Protein AF-A0A6A0A6I1-F1 (afdb_monomer_lite)

Foldseek 3Di:
DDDDDDDDDPVVVVVVVVVVVVVVVVVVVVVVVVVVVVVVVVVVVVVVVVVVVVVVVVVVVVVVVVVVVVVVVPPPADPVNVVVVVVVVVVVVVVVVVVVVVVVVVVVVVVVVVVVVVVVVVVVVVVLVVQVVVCVVVQLPPCPGPLVVNPHSRWDADPPDPDPVNRTPDDCPPGVVVSVVVSVVVVVVVVVVVVVVVVVVVVVVVVVVVVVVVVVVVVVVVVVVVVVVVVVVVVVVVVVVVVVVVVVVVVVVVVVVVVVVVVVVVVVVVVVVVVVVVVVVVVVVVVVVVVVVVVVVVVVVVVVVVVVVVVVVVVVVVVVVVVVVVVVVVVVVPDDDDDDDDDDDDDD

pLDDT: mean 86.16, std 15.53, range [35.94, 98.38]

Secondary structure (DSSP, 8-state):
---------THHHHHHHHHHHHHHHHHHHHHHHHHHHHHHHHHHHHHHHHHHHHHHHHHHHHHHHHHHHHHHHTSS--HHHHHHHHHHHHHHHHHHHHHHHHHHHHHHHHHHHHHHHHHHHHHHHHHHHHHHHHHHHTT--STTSTTTTT------B-TT-SSTTTSBSS-IIIIIHHHHHHHHHHHHHHHHHHHHHHHHHHHHHHHHHHHHHHHHHHHHHHHHHHHHHHHHHHHHHHHHHHHHHHHHHHHHHHHHHHHHHHHHHHHHHHHHHHHHHHHHHHHHHHHHHHHHHHHHHHHHHHHHHHHHHHHHHHHHHHHHHHHHHHHHHHHHTT--------------

Sequence (348 aa):
MGHFHLTAQPGSQQRRDERKHDTDKFEKLIENLQALKASLVRKLSERQADLGSKQEALAAVLRENEALRARVAAQPVNKADLNRMAMERTKQKEVLEAAESQAEQLEHTVHSQEVQAVAALKSLEDAAGRYNTAAHRLKLIPASAKRADGVTYELRLNRDAGSAAELSNLDLKGVVRPGLERLCELYRTKAGQLGRDLLALREAATAGLEAVAERREENSNLEAQIARLEASLKIAREEQEGRVRGVSGRAERLAAEVDGLRATAGARAAEMEDRKSAVAAEVETLQRGYEAEVSRLRVELRGALEAMLQHRMYCQQRLEGAAAAVRAVQAQVSALPAPHSSLLAGSS

InterPro domains:
  IPR005550 Kinetochore protein Ndc80 [PTHR10643] (14-334)
  IPR057091 Kinetochore protein NDC80 loop region [PF24487] (104-241)

Organism: Haematococcus lacustris (NCBI:txid44745)

Structure (mmCIF, N/CA/C/O backbone):
data_AF-A0A6A0A6I1-F1
#
_entry.id   AF-A0A6A0A6I1-F1
#
loop_
_atom_site.group_PDB
_atom_site.id
_atom_site.type_symbol
_atom_site.label_atom_id
_atom_site.label_alt_id
_atom_site.label_comp_id
_atom_site.label_asym_id
_atom_site.label_entity_id
_atom_site.label_seq_id
_atom_site.pdbx_PDB_ins_code
_atom_site.Cartn_x
_atom_site.Cartn_y
_atom_site.Cartn_z
_atom_site.occupancy
_atom_site.B_iso_or_equiv
_atom_site.auth_seq_id
_atom_site.auth_comp_id
_atom_site.auth_asym_id
_atom_site.auth_atom_id
_atom_site.pdbx_PDB_model_num
ATOM 1 N N . MET A 1 1 ? 157.416 57.285 -109.181 1.00 38.44 1 MET A N 1
ATOM 2 C CA . MET A 1 1 ? 156.693 58.274 -110.011 1.00 38.44 1 MET A CA 1
ATOM 3 C C . MET A 1 1 ? 155.352 57.663 -110.381 1.00 38.44 1 MET A C 1
ATOM 5 O O . MET A 1 1 ? 155.367 56.562 -110.894 1.00 38.44 1 MET A O 1
ATOM 9 N N . GLY A 1 2 ? 154.185 58.224 -110.104 1.00 40.19 2 GLY A N 1
ATOM 10 C CA . GLY A 1 2 ? 153.819 59.443 -109.405 1.00 40.19 2 GLY A CA 1
ATOM 11 C C . GLY A 1 2 ? 152.353 59.316 -108.972 1.00 40.19 2 GLY A C 1
ATOM 12 O O . GLY A 1 2 ? 151.556 58.662 -109.635 1.00 40.19 2 GLY A O 1
ATOM 13 N N . HIS A 1 3 ? 152.085 59.891 -107.804 1.00 41.97 3 HIS A N 1
ATOM 14 C CA . HIS A 1 3 ? 150.813 60.302 -107.218 1.00 41.97 3 HIS A CA 1
ATOM 15 C C . HIS A 1 3 ? 149.570 60.301 -108.121 1.00 41.97 3 HIS A C 1
ATOM 17 O O . HIS A 1 3 ? 149.555 60.995 -109.126 1.00 41.97 3 HIS A O 1
ATOM 23 N N . PHE A 1 4 ? 148.476 59.709 -107.631 1.00 37.84 4 PHE A N 1
ATOM 24 C CA . PHE A 1 4 ? 147.231 60.454 -107.418 1.00 37.84 4 PHE A CA 1
ATOM 25 C C . PHE A 1 4 ? 146.484 59.883 -106.207 1.00 37.84 4 PHE A C 1
ATOM 27 O O . PHE A 1 4 ? 146.524 58.692 -105.910 1.00 37.84 4 PHE A O 1
ATOM 34 N N . HIS A 1 5 ? 145.917 60.797 -105.440 1.00 40.19 5 HIS A N 1
ATOM 35 C CA . HIS A 1 5 ? 145.462 60.664 -104.067 1.00 40.19 5 HIS A CA 1
ATOM 36 C C . HIS A 1 5 ? 143.933 60.793 -104.050 1.00 40.19 5 HIS A C 1
ATOM 38 O O . HIS A 1 5 ? 143.399 61.497 -104.903 1.00 40.19 5 HIS A O 1
ATOM 44 N N . LEU A 1 6 ? 143.300 60.234 -103.007 1.00 37.03 6 LEU A N 1
ATOM 45 C CA . LEU A 1 6 ? 141.924 60.513 -102.554 1.00 37.03 6 LEU A CA 1
ATOM 46 C C . LEU A 1 6 ? 140.807 59.989 -103.490 1.00 37.03 6 LEU A C 1
ATOM 48 O O . LEU A 1 6 ? 140.893 60.094 -104.700 1.00 37.03 6 LEU A O 1
ATOM 52 N N . THR A 1 7 ? 139.708 59.390 -103.034 1.00 35.94 7 THR A N 1
ATOM 53 C CA . THR A 1 7 ? 139.000 59.468 -101.749 1.00 35.94 7 THR A CA 1
ATOM 54 C C . THR A 1 7 ? 138.026 58.287 -101.651 1.00 35.94 7 THR A C 1
ATOM 56 O O . THR A 1 7 ? 137.413 57.881 -102.637 1.00 35.94 7 THR A O 1
ATOM 59 N N . ALA A 1 8 ? 137.836 57.765 -100.440 1.00 47.69 8 ALA A N 1
ATOM 60 C CA . ALA A 1 8 ? 136.737 56.869 -100.103 1.00 47.69 8 ALA A CA 1
ATOM 61 C C . ALA A 1 8 ? 135.382 57.532 -100.414 1.00 47.69 8 ALA A C 1
ATOM 63 O O . ALA A 1 8 ? 135.152 58.671 -100.010 1.00 47.69 8 ALA A O 1
ATOM 64 N N . GLN A 1 9 ? 134.475 56.818 -101.093 1.00 35.94 9 GLN A N 1
ATOM 65 C CA . GLN A 1 9 ? 133.068 57.213 -101.195 1.00 35.94 9 GLN A CA 1
ATOM 66 C C . GLN A 1 9 ? 132.231 56.477 -100.125 1.00 35.94 9 GLN A C 1
ATOM 68 O O . GLN A 1 9 ? 132.044 55.259 -100.233 1.00 35.94 9 GLN A O 1
ATOM 73 N N . PRO A 1 10 ? 131.667 57.203 -99.135 1.00 49.16 10 PRO A N 1
ATOM 74 C CA . PRO A 1 10 ? 130.845 56.668 -98.037 1.00 49.16 10 PRO A CA 1
ATOM 75 C C . PRO A 1 10 ? 129.518 56.021 -98.472 1.00 49.16 10 PRO A C 1
ATOM 77 O O . PRO A 1 10 ? 128.850 55.372 -97.675 1.00 49.16 10 PRO A O 1
ATOM 80 N N . GLY A 1 11 ? 129.126 56.152 -99.744 1.00 50.56 11 GLY A N 1
ATOM 81 C CA . GLY A 1 11 ? 127.845 55.643 -100.244 1.00 50.56 11 GLY A CA 1
ATOM 82 C C . GLY A 1 11 ? 127.796 54.132 -100.503 1.00 50.56 11 GLY A C 1
ATOM 83 O O . GLY A 1 11 ? 126.708 53.575 -100.622 1.00 50.56 11 GLY A O 1
ATOM 84 N N . SER A 1 12 ? 128.937 53.440 -100.606 1.00 54.19 12 SER A N 1
ATOM 85 C CA . SER A 1 12 ? 128.959 51.999 -100.920 1.00 54.19 12 SER A CA 1
ATOM 86 C C . SER A 1 12 ? 128.628 51.116 -99.710 1.00 54.19 12 SER A C 1
ATOM 88 O O . SER A 1 12 ? 127.942 50.109 -99.876 1.00 54.19 12 SER A O 1
ATOM 90 N N . GLN A 1 13 ? 129.046 51.517 -98.504 1.00 59.03 13 GLN A N 1
ATOM 91 C CA . GLN A 1 13 ? 128.672 50.865 -97.243 1.00 59.03 13 GLN A CA 1
ATOM 92 C C . GLN A 1 13 ? 127.234 51.203 -96.846 1.00 59.03 13 GLN A C 1
ATOM 94 O O . GLN A 1 13 ? 126.469 50.280 -96.597 1.00 59.03 13 GLN A O 1
ATOM 99 N N . GLN A 1 14 ? 126.814 52.469 -96.960 1.00 61.59 14 GLN A N 1
ATOM 100 C CA . GLN A 1 14 ? 125.419 52.873 -96.728 1.00 61.59 14 GLN A CA 1
ATOM 101 C C . GLN A 1 14 ? 124.429 52.099 -97.608 1.00 61.59 14 GLN A C 1
ATOM 103 O O . GLN A 1 14 ? 123.517 51.475 -97.086 1.00 61.59 14 GLN A O 1
ATOM 108 N N . ARG A 1 15 ? 124.673 51.993 -98.923 1.00 62.72 15 ARG A N 1
ATOM 109 C CA . ARG A 1 15 ? 123.820 51.194 -99.827 1.00 62.72 15 ARG A CA 1
ATOM 110 C C . ARG A 1 15 ? 123.872 49.693 -99.560 1.00 62.72 15 ARG A C 1
ATOM 112 O O . ARG A 1 15 ? 123.033 48.952 -100.069 1.00 62.72 15 ARG A O 1
ATOM 119 N N . ARG A 1 16 ? 124.917 49.192 -98.901 1.00 69.12 16 ARG A N 1
ATOM 120 C CA . ARG A 1 16 ? 125.059 47.766 -98.577 1.00 69.12 16 ARG A CA 1
ATOM 121 C C . ARG A 1 16 ? 124.349 47.448 -97.267 1.00 69.12 16 ARG A C 1
ATOM 123 O O . ARG A 1 16 ? 123.719 46.402 -97.192 1.00 69.12 16 ARG A O 1
ATOM 130 N N . ASP A 1 17 ? 124.385 48.362 -96.307 1.00 72.94 17 AS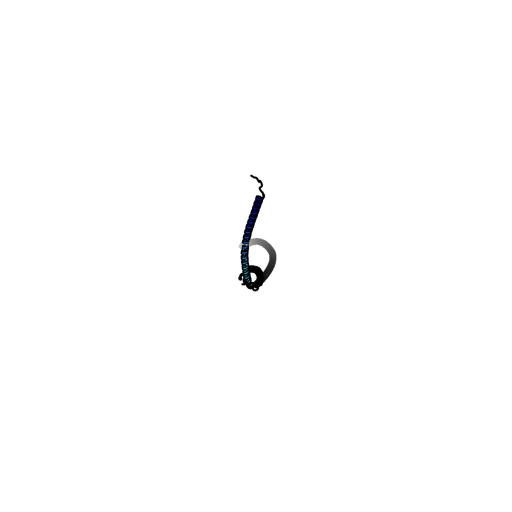P A N 1
ATOM 131 C CA . ASP A 1 17 ? 123.664 48.257 -95.041 1.00 72.94 17 ASP A CA 1
ATOM 132 C C . ASP A 1 17 ? 122.169 48.557 -95.218 1.00 72.94 17 ASP A C 1
ATOM 134 O O . ASP A 1 17 ? 121.352 47.836 -94.661 1.00 72.94 17 ASP A O 1
ATOM 138 N N . GLU A 1 18 ? 121.789 49.502 -96.086 1.00 75.12 18 GLU A N 1
ATOM 139 C CA . GLU A 1 18 ? 120.403 49.701 -96.542 1.00 75.12 18 GLU A CA 1
ATOM 140 C C . GLU A 1 18 ? 119.871 48.455 -97.248 1.00 75.12 18 GLU A C 1
ATOM 142 O O . GLU A 1 18 ? 118.790 47.979 -96.920 1.00 75.12 18 GLU A O 1
ATOM 147 N N . ARG A 1 19 ? 120.657 47.866 -98.164 1.00 74.31 19 ARG A N 1
ATOM 148 C CA . ARG A 1 19 ? 120.272 46.613 -98.828 1.00 74.31 19 ARG A CA 1
ATOM 149 C C . ARG A 1 19 ? 120.146 45.456 -97.853 1.00 74.31 19 ARG A C 1
ATOM 151 O O . ARG A 1 19 ? 119.192 44.708 -97.989 1.00 74.31 19 ARG A O 1
ATOM 158 N N . LYS A 1 20 ? 121.062 45.323 -96.887 1.00 79.25 20 LYS A N 1
ATOM 159 C CA . LYS A 1 20 ? 120.977 44.313 -95.822 1.00 79.25 20 LYS A CA 1
ATOM 160 C C . LYS A 1 20 ? 119.741 44.520 -94.955 1.00 79.25 20 LYS A C 1
ATOM 162 O O . LYS A 1 20 ? 119.022 43.571 -94.688 1.00 79.25 20 LYS A O 1
ATOM 167 N N . HIS A 1 21 ? 119.474 45.760 -94.564 1.00 81.00 21 HIS A N 1
ATOM 168 C CA . HIS A 1 21 ? 118.318 46.111 -93.756 1.00 81.00 21 HIS A CA 1
ATOM 169 C C . HIS A 1 21 ? 117.001 45.863 -94.502 1.00 81.00 21 HIS A C 1
ATOM 171 O O . HIS A 1 21 ? 116.040 45.384 -93.904 1.00 81.00 21 HIS A O 1
ATOM 177 N N . ASP A 1 22 ? 116.961 46.134 -95.807 1.00 80.25 22 ASP A N 1
ATOM 178 C CA . ASP A 1 22 ? 115.817 45.811 -96.653 1.00 80.25 22 ASP A CA 1
ATOM 179 C C . ASP A 1 22 ? 115.681 44.300 -96.875 1.00 80.25 22 ASP A C 1
ATOM 181 O O . ASP A 1 22 ? 114.568 43.795 -96.756 1.00 80.25 22 ASP A O 1
ATOM 185 N N . THR A 1 23 ? 116.764 43.539 -97.091 1.00 79.25 23 THR A N 1
ATOM 186 C CA . THR A 1 23 ? 116.685 42.065 -97.113 1.00 79.25 23 THR A CA 1
ATOM 187 C C . THR A 1 23 ? 116.214 41.496 -95.781 1.00 79.25 23 THR A C 1
ATOM 189 O O . THR A 1 23 ? 115.314 40.672 -95.799 1.00 79.25 23 THR A O 1
ATOM 192 N N . ASP A 1 24 ? 116.695 41.990 -94.638 1.00 83.19 24 ASP A N 1
ATOM 193 C CA . ASP A 1 24 ? 116.236 41.546 -93.315 1.00 83.19 24 ASP A CA 1
ATOM 194 C C . ASP A 1 24 ? 114.751 41.881 -93.096 1.00 83.19 24 ASP A C 1
ATOM 196 O O . ASP A 1 24 ? 114.015 41.122 -92.464 1.00 83.19 24 ASP A O 1
ATOM 200 N N . LYS A 1 25 ? 114.274 43.026 -93.610 1.00 84.38 25 LYS A N 1
ATOM 201 C CA . LYS A 1 25 ? 112.843 43.371 -93.599 1.00 84.38 25 LYS A CA 1
ATOM 202 C C . LYS A 1 25 ? 112.036 42.430 -94.481 1.00 84.38 25 LYS A C 1
ATOM 204 O O . LYS A 1 25 ? 110.963 42.004 -94.060 1.00 84.38 25 LYS A O 1
ATOM 209 N N . PHE A 1 26 ? 112.519 42.121 -95.684 1.00 84.62 26 PHE A N 1
ATOM 210 C CA . PHE A 1 26 ? 111.843 41.198 -96.591 1.00 84.62 26 PHE A CA 1
ATOM 211 C C . PHE A 1 26 ? 111.855 39.768 -96.051 1.00 84.62 26 PHE A C 1
ATOM 213 O O . PHE A 1 26 ? 110.827 39.110 -96.129 1.00 84.62 26 PHE A O 1
ATOM 220 N N . GLU A 1 27 ? 112.941 39.309 -95.433 1.00 84.50 27 GLU A N 1
ATOM 221 C CA . GLU A 1 27 ? 113.022 38.003 -94.775 1.00 84.50 27 GLU A CA 1
ATOM 222 C C . GLU A 1 27 ? 112.062 37.926 -93.589 1.00 84.50 27 GLU A C 1
ATOM 224 O O . GLU A 1 27 ? 111.238 37.017 -93.544 1.00 84.50 27 GLU A O 1
ATOM 229 N N . LYS A 1 28 ? 112.033 38.938 -92.711 1.00 86.12 28 LYS A N 1
ATOM 230 C CA . LYS A 1 28 ? 111.036 39.021 -91.628 1.00 86.12 28 LYS A CA 1
ATOM 231 C C . LYS A 1 28 ? 109.605 39.078 -92.154 1.00 86.12 28 LYS A C 1
ATOM 233 O O . LYS A 1 28 ? 108.701 38.498 -91.558 1.00 86.12 28 LYS A O 1
ATOM 238 N N . LEU A 1 29 ? 109.365 39.781 -93.262 1.00 87.50 29 LEU A N 1
ATOM 239 C CA . LEU A 1 29 ? 108.049 39.822 -93.896 1.00 87.50 29 LEU A CA 1
ATOM 240 C C . LEU A 1 29 ? 107.678 38.454 -94.481 1.00 87.50 29 LEU A C 1
ATOM 242 O O . LEU A 1 29 ? 106.543 38.021 -94.313 1.00 87.50 29 LEU A O 1
ATOM 246 N N . ILE A 1 30 ? 108.619 37.758 -95.120 1.00 87.12 30 ILE A N 1
ATOM 247 C CA . ILE A 1 30 ? 108.428 36.409 -95.660 1.00 87.12 30 ILE A CA 1
ATOM 248 C C . ILE A 1 30 ? 108.163 35.418 -94.526 1.00 87.12 30 ILE A C 1
ATOM 250 O O . ILE A 1 30 ? 107.207 34.656 -94.629 1.00 87.12 30 ILE A O 1
ATOM 254 N N . GLU A 1 31 ? 108.921 35.456 -93.432 1.00 88.69 31 GLU A N 1
ATOM 255 C CA . GLU A 1 31 ? 108.688 34.631 -92.241 1.00 88.69 31 GLU A CA 1
ATOM 256 C C . GLU A 1 31 ? 107.313 34.910 -91.629 1.00 88.69 31 GLU A C 1
ATOM 258 O O . GLU A 1 31 ? 106.549 33.978 -91.375 1.00 88.69 31 GLU A O 1
ATOM 263 N N . ASN A 1 32 ? 106.936 36.185 -91.478 1.00 89.31 32 ASN A N 1
ATOM 264 C CA . ASN A 1 32 ? 105.610 36.570 -90.994 1.00 89.31 32 ASN A CA 1
ATOM 265 C C . ASN A 1 32 ? 104.494 36.073 -91.924 1.00 89.31 32 ASN A C 1
ATOM 267 O O . ASN A 1 32 ? 103.472 35.574 -91.451 1.00 89.31 32 ASN A O 1
ATOM 271 N N . LEU A 1 33 ? 104.676 36.165 -93.245 1.00 89.12 33 LEU A N 1
ATOM 272 C CA . LEU A 1 33 ? 103.713 35.672 -94.231 1.00 89.12 33 LEU A CA 1
ATOM 273 C C . LEU A 1 33 ? 103.653 34.140 -94.265 1.00 89.12 33 LEU A C 1
ATOM 275 O O . LEU A 1 33 ? 102.569 33.582 -94.428 1.00 89.12 33 LEU A O 1
ATOM 279 N N . GLN A 1 34 ? 104.775 33.444 -94.078 1.00 89.06 34 GLN A N 1
ATOM 280 C CA . GLN A 1 34 ? 104.824 31.985 -93.981 1.00 89.06 34 GLN A CA 1
ATOM 281 C C . GLN A 1 34 ? 104.170 31.489 -92.686 1.00 89.06 34 GLN A C 1
ATOM 283 O O . GLN A 1 34 ? 103.369 30.555 -92.735 1.00 89.06 34 GLN A O 1
ATOM 288 N N . ALA A 1 35 ? 104.421 32.150 -91.553 1.00 89.19 35 ALA A N 1
ATOM 289 C CA . ALA A 1 35 ? 103.757 31.874 -90.282 1.00 89.19 35 ALA A CA 1
ATOM 290 C C . ALA A 1 35 ? 102.248 32.158 -90.360 1.00 89.19 35 ALA A C 1
ATOM 292 O O . ALA A 1 35 ? 101.437 31.348 -89.901 1.00 89.19 35 ALA A O 1
ATOM 293 N N . LEU A 1 36 ? 101.848 33.260 -91.009 1.00 91.25 36 LEU A N 1
ATOM 294 C CA . LEU A 1 36 ? 100.441 33.573 -91.260 1.00 91.25 36 LEU A CA 1
ATOM 295 C C . LEU A 1 36 ? 99.797 32.527 -92.176 1.00 91.25 36 LEU A C 1
ATOM 297 O O . LEU A 1 36 ? 98.705 32.053 -91.874 1.00 91.25 36 LEU A O 1
ATOM 301 N N . LYS A 1 37 ? 100.476 32.110 -93.252 1.00 91.50 37 LYS A N 1
ATOM 302 C CA . LYS A 1 37 ? 100.007 31.047 -94.150 1.00 91.50 37 LYS A CA 1
ATOM 303 C C . LYS A 1 37 ? 99.829 29.729 -93.400 1.00 91.50 37 LYS A C 1
ATOM 305 O O . LYS A 1 37 ? 98.777 29.114 -93.529 1.00 91.50 37 LYS A O 1
ATOM 310 N N . ALA A 1 38 ? 100.803 29.311 -92.593 1.00 91.06 38 ALA A N 1
ATOM 311 C CA . ALA A 1 38 ? 100.706 28.096 -91.785 1.00 91.06 38 ALA A CA 1
ATOM 312 C C . ALA A 1 38 ? 99.549 28.176 -90.771 1.00 91.06 38 ALA A C 1
ATOM 314 O O . ALA A 1 38 ? 98.777 27.227 -90.636 1.00 91.06 38 ALA A O 1
ATOM 315 N N . SER A 1 39 ? 99.372 29.332 -90.121 1.00 92.25 39 SER A N 1
ATOM 316 C CA . SER A 1 39 ? 98.250 29.599 -89.211 1.00 92.25 39 SER A CA 1
ATOM 317 C C . SER A 1 39 ? 96.898 29.537 -89.926 1.00 92.25 39 SER A C 1
ATOM 319 O O . SER A 1 39 ? 95.961 28.915 -89.426 1.00 92.25 39 SER A O 1
ATOM 321 N N . LEU A 1 40 ? 96.790 30.124 -91.121 1.00 91.56 40 LEU A N 1
ATOM 322 C CA . LEU A 1 40 ? 95.574 30.083 -91.932 1.00 91.56 40 LEU A CA 1
ATOM 323 C C . LEU A 1 40 ? 95.269 28.672 -92.434 1.00 91.56 40 LEU A C 1
ATOM 325 O O . LEU A 1 40 ? 94.117 28.263 -92.357 1.00 91.56 40 LEU A O 1
ATOM 329 N N . VAL A 1 41 ? 96.270 27.909 -92.881 1.00 92.81 41 VAL A N 1
ATOM 330 C CA . VAL A 1 41 ? 96.094 26.510 -93.310 1.00 92.81 41 VAL A CA 1
ATOM 331 C C . VAL A 1 41 ? 95.625 25.641 -92.146 1.00 92.81 41 VAL A C 1
ATOM 333 O O . VAL A 1 41 ? 94.673 24.884 -92.311 1.00 92.81 41 VAL A O 1
ATOM 336 N N . ARG A 1 42 ? 96.220 25.796 -90.957 1.00 92.75 42 ARG A N 1
ATOM 337 C CA . ARG A 1 42 ? 95.784 25.083 -89.749 1.00 92.75 42 ARG A CA 1
ATOM 338 C C . ARG A 1 42 ? 94.352 25.449 -89.354 1.00 92.75 42 ARG A C 1
ATOM 340 O O . ARG A 1 42 ? 93.546 24.566 -89.086 1.00 92.75 42 ARG A O 1
ATOM 347 N N . LYS A 1 43 ? 94.008 26.741 -89.360 1.00 93.31 43 LYS A N 1
ATOM 348 C CA . LYS A 1 43 ? 92.630 27.184 -89.098 1.00 93.31 43 LYS A CA 1
ATOM 349 C C . LYS A 1 43 ? 91.664 26.640 -90.144 1.00 93.31 43 LYS A C 1
ATOM 351 O O . LYS A 1 43 ? 90.549 26.279 -89.798 1.00 93.31 43 LYS A O 1
ATOM 356 N N . LEU A 1 44 ? 92.071 26.576 -91.410 1.00 92.19 44 LEU A N 1
ATOM 357 C CA . LEU A 1 44 ? 91.246 26.036 -92.485 1.00 92.19 44 LEU A CA 1
ATOM 358 C C . LEU A 1 44 ? 91.003 24.537 -92.269 1.00 92.19 44 LEU A C 1
ATOM 360 O O . LEU A 1 44 ? 89.851 24.121 -92.319 1.00 92.19 44 LEU A O 1
ATOM 364 N N . SER A 1 45 ? 92.030 23.751 -91.926 1.00 92.81 45 SER A N 1
ATOM 365 C CA . SER A 1 45 ? 91.868 22.318 -91.648 1.00 92.81 45 SER A CA 1
ATOM 366 C C . SER A 1 45 ? 91.028 22.045 -90.396 1.00 92.81 45 SER A C 1
ATOM 368 O O . SER A 1 45 ? 90.147 21.190 -90.442 1.00 92.81 45 SER A O 1
ATOM 370 N N . GLU A 1 46 ? 91.230 22.796 -89.307 1.00 93.50 46 GLU A N 1
ATOM 371 C CA . GLU A 1 46 ? 90.387 22.727 -88.101 1.00 93.50 46 GLU A CA 1
ATOM 372 C C . GLU A 1 46 ? 88.924 23.064 -88.435 1.00 93.50 46 GLU A C 1
ATOM 374 O O . GLU A 1 46 ? 88.015 22.321 -88.076 1.00 93.50 46 GLU A O 1
ATOM 379 N N . ARG A 1 47 ? 88.680 24.129 -89.213 1.00 92.69 47 ARG A N 1
ATOM 380 C CA . ARG A 1 47 ? 87.325 24.502 -89.648 1.00 92.69 47 ARG A CA 1
ATOM 381 C C . ARG A 1 47 ? 86.686 23.468 -90.562 1.00 92.69 47 ARG A C 1
ATOM 383 O O . ARG A 1 47 ? 85.475 23.292 -90.500 1.00 92.69 47 ARG A O 1
ATOM 390 N N . GLN A 1 48 ? 87.467 22.800 -91.401 1.00 92.19 48 GLN A N 1
ATOM 391 C CA . GLN A 1 48 ? 86.969 21.779 -92.316 1.00 92.19 48 GLN A CA 1
ATOM 392 C C . GLN A 1 48 ? 86.626 20.479 -91.573 1.00 92.19 48 GLN A C 1
ATOM 394 O O . GLN A 1 48 ? 85.594 19.876 -91.860 1.00 92.19 48 GLN A O 1
ATOM 399 N N . ALA A 1 49 ? 87.418 20.105 -90.562 1.00 93.06 49 ALA A N 1
ATOM 400 C CA . ALA A 1 49 ? 87.098 19.009 -89.648 1.00 93.06 49 ALA A CA 1
ATOM 401 C C . ALA A 1 49 ? 85.852 19.319 -88.796 1.00 93.06 49 ALA A C 1
ATOM 403 O O . ALA A 1 49 ? 84.940 18.496 -88.722 1.00 93.06 49 ALA A O 1
ATOM 404 N N . ASP A 1 50 ? 85.760 20.531 -88.235 1.00 93.06 50 ASP A N 1
ATOM 405 C CA . ASP A 1 50 ? 84.572 21.004 -87.511 1.00 93.06 50 ASP A CA 1
ATOM 406 C C . ASP A 1 50 ? 83.322 20.983 -88.404 1.00 93.06 50 ASP A C 1
ATOM 408 O O . ASP A 1 50 ? 82.237 20.609 -87.956 1.00 93.06 50 ASP A O 1
ATOM 412 N N . LEU A 1 51 ? 83.454 21.404 -89.669 1.00 93.00 51 LEU A N 1
ATOM 413 C CA . LEU A 1 51 ? 82.362 21.391 -90.640 1.00 93.00 51 LEU A CA 1
ATOM 414 C C . LEU A 1 51 ? 81.896 19.956 -90.917 1.00 93.00 51 LEU A C 1
ATOM 416 O O . LEU A 1 51 ? 80.694 19.709 -90.882 1.00 93.00 51 LEU A O 1
ATOM 420 N N . GLY A 1 52 ? 82.827 19.022 -91.136 1.00 93.62 52 GLY A N 1
ATOM 421 C CA . GLY A 1 52 ? 82.516 17.605 -91.349 1.00 93.62 52 GLY A CA 1
ATOM 422 C C . GLY A 1 52 ? 81.799 16.983 -90.150 1.00 93.62 52 GLY A C 1
ATOM 423 O O . GLY A 1 52 ? 80.715 16.425 -90.302 1.00 93.62 52 GLY A O 1
ATOM 424 N N . SER A 1 53 ? 82.326 17.191 -88.940 1.00 94.38 53 SER A N 1
ATOM 425 C CA . SER A 1 53 ? 81.698 16.720 -87.698 1.00 94.38 53 SER A CA 1
ATOM 426 C C . SER A 1 53 ? 80.277 17.272 -87.521 1.00 94.38 53 SER A C 1
ATOM 428 O O . SER A 1 53 ? 79.343 16.536 -87.192 1.00 94.38 53 SER A O 1
ATOM 430 N N . LYS A 1 54 ? 80.069 18.564 -87.811 1.00 93.31 54 LYS A N 1
ATOM 431 C CA . LYS A 1 54 ? 78.737 19.183 -87.760 1.00 93.31 54 LYS A CA 1
ATOM 432 C C . LYS A 1 54 ? 77.794 18.656 -88.839 1.00 93.31 54 LYS A C 1
ATOM 434 O O . LYS A 1 54 ? 76.603 18.528 -88.570 1.00 93.31 54 LYS A O 1
ATOM 439 N N . GLN A 1 55 ? 78.291 18.356 -90.038 1.00 94.25 55 GLN A N 1
ATOM 440 C CA . GLN A 1 55 ? 77.491 17.766 -91.115 1.00 94.25 55 GLN A CA 1
ATOM 441 C C . GLN A 1 55 ? 77.030 16.349 -90.762 1.00 94.25 55 GLN A C 1
ATOM 443 O O . GLN A 1 55 ? 75.865 16.018 -90.981 1.00 94.25 55 GLN A O 1
ATOM 448 N N . GLU A 1 56 ? 77.898 15.538 -90.159 1.00 93.94 56 GLU A N 1
ATOM 449 C CA . GLU A 1 56 ? 77.545 14.199 -89.674 1.00 93.94 56 GLU A CA 1
ATOM 450 C C . GLU A 1 56 ? 76.519 14.256 -88.539 1.00 93.94 56 GLU A C 1
ATOM 452 O O . GLU A 1 56 ? 75.511 13.547 -88.582 1.00 93.94 56 GLU A O 1
ATOM 457 N N . ALA A 1 57 ? 76.718 15.148 -87.563 1.00 93.19 57 ALA A N 1
ATOM 458 C CA . ALA A 1 57 ? 75.759 15.366 -86.483 1.00 93.19 57 ALA A CA 1
ATOM 459 C C . ALA A 1 57 ? 74.397 15.838 -87.019 1.00 93.19 57 ALA A C 1
ATOM 461 O O . ALA A 1 57 ? 73.356 15.333 -86.599 1.00 93.19 57 ALA A O 1
ATOM 462 N N . LEU A 1 58 ? 74.389 16.758 -87.991 1.00 93.56 58 LEU A N 1
ATOM 463 C CA . LEU A 1 58 ? 73.163 17.218 -88.641 1.00 93.56 58 LEU A CA 1
ATOM 464 C C . LEU A 1 58 ? 72.448 16.064 -89.354 1.00 93.56 58 LEU A C 1
ATOM 466 O O . LEU A 1 58 ? 71.241 15.903 -89.194 1.00 93.56 58 LEU A O 1
ATOM 470 N N . ALA A 1 59 ? 73.181 15.234 -90.099 1.00 94.44 59 ALA A N 1
ATOM 471 C CA . ALA A 1 59 ? 72.612 14.074 -90.776 1.00 94.44 59 ALA A CA 1
ATOM 472 C C . ALA A 1 59 ? 72.027 13.053 -89.783 1.00 94.44 59 ALA A C 1
ATOM 474 O O . ALA A 1 59 ? 70.959 12.498 -90.039 1.00 94.44 59 ALA A O 1
ATOM 475 N N . ALA A 1 60 ? 72.686 12.827 -88.643 1.00 94.50 60 ALA A N 1
ATOM 476 C CA . ALA A 1 60 ? 72.178 11.954 -87.587 1.00 94.50 60 ALA A CA 1
ATOM 477 C C . ALA A 1 60 ? 70.868 12.489 -86.982 1.00 94.50 60 ALA A C 1
ATOM 479 O O . ALA A 1 60 ? 69.886 11.751 -86.911 1.00 94.50 60 ALA A O 1
ATOM 480 N N . VAL A 1 61 ? 70.822 13.782 -86.640 1.00 94.31 61 VAL A N 1
ATOM 481 C CA . VAL A 1 61 ? 69.616 14.439 -86.103 1.00 94.31 61 VAL A CA 1
ATOM 482 C C . VAL A 1 61 ? 68.468 14.407 -87.110 1.00 94.31 61 VAL A C 1
ATOM 484 O O . VAL A 1 61 ? 67.323 14.182 -86.726 1.00 94.31 61 VAL A O 1
ATOM 487 N N . LEU A 1 62 ? 68.747 14.597 -88.403 1.00 94.06 62 LEU A N 1
ATOM 488 C CA . LEU A 1 62 ? 67.720 14.525 -89.445 1.00 94.06 62 LEU A CA 1
ATOM 489 C C . LEU A 1 62 ? 67.117 13.120 -89.554 1.00 94.06 62 LEU A C 1
ATOM 491 O O . LEU A 1 62 ? 65.893 12.996 -89.569 1.00 94.06 62 LEU A O 1
ATOM 495 N N . ARG A 1 63 ? 67.946 12.067 -89.540 1.00 93.62 63 ARG A N 1
ATOM 496 C CA . ARG A 1 63 ? 67.455 10.677 -89.536 1.00 93.62 63 ARG A CA 1
ATOM 497 C C . ARG A 1 63 ? 66.626 10.366 -88.294 1.00 93.62 63 ARG A C 1
ATOM 499 O O . ARG A 1 63 ? 65.586 9.722 -88.397 1.00 93.62 63 ARG A O 1
ATOM 506 N N . GLU A 1 64 ? 67.065 10.823 -87.124 1.00 93.88 64 GLU A N 1
ATOM 507 C CA . GLU A 1 64 ? 66.302 10.653 -85.886 1.00 93.88 64 GLU A CA 1
ATOM 508 C C . GLU A 1 64 ? 64.962 11.396 -85.955 1.00 93.88 64 GLU A C 1
ATOM 510 O O . GLU A 1 64 ? 63.927 10.846 -85.577 1.00 93.88 64 GLU A O 1
ATOM 515 N N . ASN A 1 65 ? 64.944 12.611 -86.511 1.00 93.25 65 ASN A N 1
ATOM 516 C CA . ASN A 1 65 ? 63.717 13.379 -86.691 1.00 93.25 65 ASN A CA 1
ATOM 517 C C . ASN A 1 65 ? 62.733 12.668 -87.628 1.00 93.25 65 ASN A C 1
ATOM 519 O O . ASN A 1 65 ? 61.544 12.592 -87.323 1.00 93.25 65 ASN A O 1
ATOM 523 N N . GLU A 1 66 ? 63.215 12.113 -88.739 1.00 92.75 66 GLU A N 1
ATOM 524 C CA . GLU A 1 66 ? 62.401 11.323 -89.665 1.00 92.75 66 GLU A CA 1
ATOM 525 C C . GLU A 1 66 ? 61.861 10.050 -89.008 1.00 92.75 66 GLU A C 1
ATOM 527 O O . GLU A 1 66 ? 60.666 9.770 -89.113 1.00 92.75 66 GLU A O 1
ATOM 532 N N . ALA A 1 67 ? 62.694 9.321 -88.260 1.00 91.50 67 ALA A N 1
ATOM 533 C CA . ALA A 1 67 ? 62.267 8.139 -87.518 1.00 91.50 67 ALA A CA 1
ATOM 534 C C . ALA A 1 67 ? 61.201 8.477 -86.460 1.00 91.50 67 ALA A C 1
ATOM 536 O O . ALA A 1 67 ? 60.205 7.762 -86.328 1.00 91.50 67 ALA A O 1
ATOM 537 N N . LEU A 1 68 ? 61.362 9.586 -85.730 1.00 90.12 68 LEU A N 1
ATOM 538 C CA . LEU A 1 68 ? 60.367 10.073 -84.773 1.00 90.12 68 LEU A CA 1
ATOM 539 C C . LEU A 1 68 ? 59.070 10.494 -85.471 1.00 90.12 68 LEU A C 1
ATOM 541 O O . LEU A 1 68 ? 57.992 10.127 -85.009 1.00 90.12 68 LEU A O 1
ATOM 545 N N . ARG A 1 69 ? 59.150 11.198 -86.606 1.00 86.75 69 ARG A N 1
ATOM 546 C CA . ARG A 1 69 ? 57.973 11.566 -87.410 1.00 86.75 69 ARG A CA 1
ATOM 547 C C . ARG A 1 69 ? 57.231 10.338 -87.922 1.00 86.75 69 ARG A C 1
ATOM 549 O O . ARG A 1 69 ? 56.010 10.304 -87.816 1.00 86.75 69 ARG A O 1
ATOM 556 N N . ALA A 1 70 ? 57.942 9.325 -88.414 1.00 86.69 70 ALA A N 1
ATOM 557 C CA . ALA A 1 70 ? 57.345 8.069 -88.857 1.00 86.69 70 ALA A CA 1
ATOM 558 C C . ALA A 1 70 ? 56.670 7.323 -87.694 1.00 86.69 70 ALA A C 1
ATOM 560 O O . ALA A 1 70 ? 55.542 6.861 -87.837 1.00 86.69 70 ALA A O 1
ATOM 561 N N . ARG A 1 71 ? 57.309 7.271 -86.515 1.00 85.38 71 ARG A N 1
ATOM 562 C CA . ARG A 1 71 ? 56.715 6.689 -85.298 1.00 85.38 71 ARG A CA 1
ATOM 563 C C . ARG A 1 71 ? 55.460 7.431 -84.848 1.00 85.38 71 ARG A C 1
ATOM 565 O O . ARG A 1 71 ? 54.508 6.778 -84.446 1.00 85.38 71 ARG A O 1
ATOM 572 N N . VAL A 1 72 ? 55.451 8.763 -84.909 1.00 83.00 72 VAL A N 1
ATOM 573 C CA . VAL A 1 72 ? 54.275 9.582 -84.568 1.00 83.00 72 VAL A CA 1
ATOM 574 C C . VAL A 1 72 ? 53.165 9.406 -85.606 1.00 83.00 72 VAL A C 1
ATOM 576 O O . VAL A 1 72 ? 52.011 9.267 -85.229 1.00 83.00 72 VAL A O 1
ATOM 579 N N . ALA A 1 73 ? 53.493 9.348 -86.899 1.00 79.25 73 ALA A N 1
ATOM 580 C CA . ALA A 1 73 ? 52.514 9.129 -87.965 1.00 79.25 73 ALA A CA 1
ATOM 581 C C . ALA A 1 73 ? 51.907 7.714 -87.946 1.00 79.25 73 ALA A C 1
ATOM 583 O O . ALA A 1 73 ? 50.752 7.540 -88.319 1.00 79.25 73 ALA A O 1
ATOM 584 N N . ALA A 1 74 ? 52.671 6.710 -87.502 1.00 80.12 74 ALA A N 1
ATOM 585 C CA . ALA A 1 74 ? 52.197 5.338 -87.332 1.00 80.12 74 ALA A CA 1
ATOM 586 C C . ALA A 1 74 ? 51.327 5.145 -86.077 1.00 80.12 74 ALA A C 1
ATOM 588 O O . ALA A 1 74 ? 50.700 4.095 -85.931 1.00 80.12 74 ALA A O 1
ATOM 589 N N . GLN A 1 75 ? 51.282 6.120 -85.160 1.00 78.44 75 GLN A N 1
ATOM 590 C CA . GLN A 1 75 ? 50.356 6.056 -84.034 1.00 78.44 75 GLN A CA 1
ATOM 591 C C . GLN A 1 75 ? 48.926 6.283 -84.546 1.00 78.44 75 GLN A C 1
ATOM 593 O O . GLN A 1 75 ? 48.662 7.293 -85.195 1.00 78.44 75 GLN A O 1
ATOM 598 N N . PRO A 1 76 ? 47.974 5.390 -84.226 1.00 68.00 76 PRO A N 1
ATOM 599 C CA . PRO A 1 76 ? 46.591 5.489 -84.695 1.00 68.00 76 PRO A CA 1
ATOM 600 C C . PRO A 1 76 ? 45.787 6.599 -83.999 1.00 68.00 76 PRO A C 1
ATOM 602 O O . PRO A 1 76 ? 44.594 6.729 -84.247 1.00 68.00 76 PRO A O 1
ATOM 605 N N . VAL A 1 77 ? 46.409 7.371 -83.101 1.00 68.44 77 VAL A N 1
ATOM 606 C CA . VAL A 1 77 ? 45.736 8.377 -82.277 1.00 68.44 77 VAL A CA 1
ATOM 607 C C . VAL A 1 77 ? 45.869 9.741 -82.944 1.00 68.44 77 VAL A C 1
ATOM 609 O O . VAL A 1 77 ? 46.943 10.346 -82.951 1.00 68.44 77 VAL A O 1
ATOM 612 N N . ASN A 1 78 ? 44.769 10.247 -83.495 1.00 73.44 78 ASN A N 1
ATOM 613 C CA . ASN A 1 78 ? 44.720 11.597 -84.040 1.00 73.44 78 ASN A CA 1
ATOM 614 C C . ASN A 1 78 ? 44.540 12.624 -82.899 1.00 73.44 78 ASN A C 1
ATOM 616 O O . ASN A 1 78 ? 44.046 12.305 -81.817 1.00 73.44 78 ASN A O 1
ATOM 620 N N . LYS A 1 79 ? 44.875 13.901 -83.131 1.00 78.12 79 LYS A N 1
ATOM 621 C CA . LYS A 1 79 ? 44.615 15.004 -82.179 1.00 78.12 79 LYS A CA 1
ATOM 622 C C . LYS A 1 79 ? 43.140 15.070 -81.756 1.00 78.12 79 LYS A C 1
ATOM 624 O O . LYS A 1 79 ? 42.841 15.429 -80.622 1.00 78.12 79 LYS A O 1
ATOM 629 N N . ALA A 1 80 ? 42.229 14.699 -82.656 1.00 80.06 80 ALA A N 1
ATOM 630 C CA . ALA A 1 80 ? 40.802 14.585 -82.366 1.00 80.06 80 ALA A CA 1
ATOM 631 C C . ALA A 1 80 ? 40.497 13.500 -81.315 1.00 80.06 80 ALA A C 1
ATOM 633 O O . ALA A 1 80 ? 39.688 13.735 -80.419 1.00 80.06 80 ALA A O 1
ATOM 634 N N . ASP A 1 81 ? 41.184 12.356 -81.372 1.00 84.56 81 ASP A N 1
ATOM 635 C CA . ASP A 1 81 ? 41.000 11.255 -80.423 1.00 84.56 81 ASP A CA 1
ATOM 636 C C . ASP A 1 81 ? 41.561 11.610 -79.046 1.00 84.56 81 ASP A C 1
ATOM 638 O O . ASP A 1 81 ? 40.904 11.361 -78.041 1.00 84.56 81 ASP A O 1
ATOM 642 N N . LEU A 1 82 ? 42.719 12.283 -78.985 1.00 85.19 82 LEU A N 1
ATOM 643 C CA . LEU A 1 82 ? 43.255 12.816 -77.725 1.00 85.19 82 LEU A CA 1
ATOM 644 C C . LEU A 1 82 ? 42.275 13.789 -77.058 1.00 85.19 82 LEU A C 1
ATOM 646 O O . LEU A 1 82 ? 42.046 13.696 -75.852 1.00 85.19 82 LEU A O 1
ATOM 650 N N . ASN A 1 83 ? 41.659 14.683 -77.836 1.00 87.56 83 ASN A N 1
ATOM 651 C CA . ASN A 1 83 ? 40.652 15.610 -77.320 1.00 87.56 83 ASN A CA 1
ATOM 652 C C . ASN A 1 83 ? 39.390 14.873 -76.846 1.00 87.56 83 ASN A C 1
ATOM 654 O O . ASN A 1 83 ? 38.870 15.189 -75.777 1.00 87.56 83 ASN A O 1
ATOM 658 N N . ARG A 1 84 ? 38.927 13.854 -77.585 1.00 89.75 84 ARG A N 1
ATOM 659 C CA . ARG A 1 84 ? 37.794 13.010 -77.173 1.00 89.75 84 ARG A CA 1
ATOM 660 C C . ARG A 1 84 ? 38.093 12.255 -75.878 1.00 89.75 84 ARG A C 1
ATOM 662 O O . ARG A 1 84 ? 37.271 12.274 -74.970 1.00 89.75 84 ARG A O 1
ATOM 669 N N . MET A 1 85 ? 39.275 11.651 -75.761 1.00 88.19 85 MET A N 1
ATOM 670 C CA . MET A 1 85 ? 39.716 10.959 -74.546 1.00 88.19 85 MET A CA 1
ATOM 671 C C . MET A 1 85 ? 39.860 11.917 -73.360 1.00 88.19 85 MET A C 1
ATOM 673 O O . MET A 1 85 ? 39.565 11.538 -72.229 1.00 88.19 85 MET A O 1
ATOM 677 N N . ALA A 1 86 ? 40.313 13.152 -73.591 1.00 90.19 86 ALA A N 1
ATOM 678 C CA . ALA A 1 86 ? 40.379 14.170 -72.549 1.00 90.19 86 ALA A CA 1
ATOM 679 C C . ALA A 1 86 ? 38.974 14.546 -72.051 1.00 90.19 86 ALA A C 1
ATOM 681 O O . ALA A 1 86 ? 38.754 14.534 -70.843 1.00 90.19 86 ALA A O 1
ATOM 682 N N . MET A 1 87 ? 38.025 14.789 -72.963 1.00 92.50 87 MET A N 1
ATOM 683 C CA . MET A 1 87 ? 36.623 15.079 -72.626 1.00 92.50 87 MET A CA 1
ATOM 684 C C . MET A 1 87 ? 35.927 13.910 -71.921 1.00 92.50 87 MET A C 1
ATOM 686 O O . MET A 1 87 ? 35.159 14.104 -70.983 1.00 92.50 87 MET A O 1
ATOM 690 N N . GLU A 1 88 ? 36.182 12.677 -72.355 1.00 94.88 88 GLU A N 1
ATOM 691 C CA . GLU A 1 88 ? 35.609 11.495 -71.712 1.00 94.88 88 GLU A CA 1
ATOM 692 C C . GLU A 1 88 ? 36.194 11.290 -70.314 1.00 94.88 88 GLU A C 1
ATOM 694 O O . GLU A 1 88 ? 35.452 11.010 -69.378 1.00 94.88 88 GLU A O 1
ATOM 699 N N . ARG A 1 89 ? 37.498 11.530 -70.137 1.00 95.69 89 ARG A N 1
ATOM 700 C CA . ARG A 1 89 ? 38.144 11.499 -68.822 1.00 95.69 89 ARG A CA 1
ATOM 701 C C . ARG A 1 89 ? 37.583 12.565 -67.886 1.00 95.69 89 ARG A C 1
ATOM 703 O O . ARG A 1 89 ? 37.368 12.258 -66.720 1.00 95.69 89 ARG A O 1
ATOM 710 N N . THR A 1 90 ? 37.365 13.799 -68.350 1.00 95.69 90 THR A N 1
ATOM 711 C CA . THR A 1 90 ? 36.757 14.844 -67.506 1.00 95.69 90 THR A CA 1
ATOM 712 C C . THR A 1 90 ? 35.328 14.474 -67.139 1.00 95.69 90 THR A C 1
ATOM 714 O O . THR A 1 90 ? 34.991 14.508 -65.965 1.00 95.69 90 THR A O 1
ATOM 717 N N . LYS A 1 91 ? 34.531 13.993 -68.099 1.00 96.69 91 LYS A N 1
ATOM 718 C CA . LYS A 1 91 ? 33.167 13.525 -67.833 1.00 96.69 91 LYS A CA 1
ATOM 719 C C . LYS A 1 91 ? 33.132 12.361 -66.836 1.00 96.69 91 LYS A C 1
ATOM 721 O O . LYS A 1 91 ? 32.297 12.343 -65.942 1.00 96.69 91 LYS A O 1
ATOM 726 N N . GLN A 1 92 ? 34.024 11.381 -66.979 1.00 96.19 92 GLN A N 1
ATOM 727 C CA . GLN A 1 92 ? 34.122 10.256 -66.045 1.00 96.19 92 GLN A CA 1
ATOM 728 C C . GLN A 1 92 ? 34.538 10.717 -64.647 1.00 96.19 92 GLN A C 1
ATOM 730 O O . GLN A 1 92 ? 33.996 10.208 -63.673 1.00 96.19 92 GLN A O 1
ATOM 735 N N . LYS A 1 93 ? 35.453 11.691 -64.543 1.00 96.81 93 LYS A N 1
ATOM 736 C CA . LYS A 1 93 ? 35.818 12.305 -63.260 1.00 96.81 93 LYS A CA 1
ATOM 737 C C . LYS A 1 93 ? 34.636 13.015 -62.612 1.00 96.81 93 LYS A C 1
ATOM 739 O O . LYS A 1 93 ? 34.367 12.751 -61.455 1.00 96.81 93 LYS A O 1
ATOM 744 N N . GLU A 1 94 ? 33.895 13.829 -63.359 1.00 96.62 94 GLU A N 1
ATOM 745 C CA . GLU A 1 94 ? 32.703 14.515 -62.839 1.00 96.62 94 GLU A CA 1
ATOM 746 C C . GLU A 1 94 ? 31.641 13.522 -62.344 1.00 96.62 94 GLU A C 1
ATOM 748 O O . GLU A 1 94 ? 31.044 13.720 -61.290 1.00 96.62 94 GLU A O 1
ATOM 753 N N . VAL A 1 95 ? 31.416 12.424 -63.078 1.00 97.12 95 VAL A N 1
ATOM 754 C CA . VAL A 1 95 ? 30.486 11.363 -62.656 1.00 97.12 95 VAL A CA 1
ATOM 755 C C . VAL A 1 95 ? 30.993 10.639 -61.408 1.00 97.12 95 VAL A C 1
ATOM 757 O O . VAL A 1 95 ? 30.191 10.336 -60.528 1.00 97.12 95 VAL A O 1
ATOM 760 N N . LEU A 1 96 ? 32.298 10.365 -61.324 1.00 96.81 96 LEU A N 1
ATOM 761 C CA . LEU A 1 96 ? 32.907 9.737 -60.154 1.00 96.81 96 LEU A CA 1
ATOM 762 C C . LEU A 1 96 ? 32.780 10.639 -58.923 1.00 96.81 96 LEU A C 1
ATOM 764 O O . LEU A 1 96 ? 32.255 10.189 -57.915 1.00 96.81 96 LEU A O 1
ATOM 768 N N . GLU A 1 97 ? 33.161 11.912 -59.036 1.00 97.06 97 GLU A N 1
ATOM 769 C CA . GLU A 1 97 ? 33.059 12.903 -57.957 1.00 97.06 97 GLU A CA 1
ATOM 770 C C . GLU A 1 97 ? 31.601 13.073 -57.491 1.00 97.06 97 GLU A C 1
ATOM 772 O O . GLU A 1 97 ? 31.323 13.148 -56.293 1.00 97.06 97 GLU A O 1
ATOM 777 N N . ALA A 1 98 ? 30.638 13.069 -58.421 1.00 97.19 98 ALA A N 1
ATOM 778 C CA . ALA A 1 98 ? 29.218 13.109 -58.079 1.00 97.19 98 ALA A CA 1
ATOM 779 C C . ALA A 1 98 ? 28.749 11.839 -57.344 1.00 97.19 98 ALA A C 1
ATOM 781 O O . ALA A 1 98 ? 27.987 11.940 -56.382 1.00 97.19 98 ALA A O 1
ATOM 782 N N . ALA A 1 99 ? 29.190 10.654 -57.776 1.00 96.44 99 ALA A N 1
ATOM 783 C CA . ALA A 1 99 ? 28.845 9.386 -57.136 1.00 96.44 99 ALA A CA 1
ATOM 784 C C . ALA A 1 99 ? 29.493 9.242 -55.748 1.00 96.44 99 ALA A C 1
ATOM 786 O O . ALA A 1 99 ? 28.831 8.786 -54.819 1.00 96.44 99 ALA A O 1
ATOM 787 N N . GLU A 1 100 ? 30.746 9.676 -55.594 1.00 97.12 100 GLU A N 1
ATOM 788 C CA . GLU A 1 100 ? 31.456 9.740 -54.311 1.00 97.12 100 GLU A CA 1
ATOM 789 C C . GLU A 1 100 ? 30.721 10.673 -53.342 1.00 97.12 100 GLU A C 1
ATOM 791 O O . GLU A 1 100 ? 30.382 10.263 -52.234 1.00 97.12 100 GLU A O 1
ATOM 796 N N . SER A 1 101 ? 30.343 11.875 -53.789 1.00 97.25 101 SER A N 1
ATOM 797 C CA . SER A 1 101 ? 29.565 12.806 -52.963 1.00 97.25 101 SER A CA 1
ATOM 798 C C . SER A 1 101 ? 28.197 12.239 -52.553 1.00 97.25 101 SER A C 1
ATOM 800 O O . SER A 1 101 ? 27.760 12.427 -51.417 1.00 97.25 101 SER A O 1
ATOM 802 N N . GLN A 1 102 ? 27.510 11.516 -53.446 1.00 97.31 102 GLN A N 1
ATOM 803 C CA . GLN A 1 102 ? 26.250 10.843 -53.113 1.00 97.31 102 GLN A CA 1
ATOM 804 C C . GLN A 1 102 ? 26.445 9.701 -52.109 1.00 97.31 102 GLN A C 1
ATOM 806 O O . GLN A 1 102 ? 25.623 9.548 -51.205 1.00 97.31 102 GLN A O 1
ATOM 811 N N . ALA A 1 103 ? 27.518 8.919 -52.241 1.00 96.94 103 ALA A N 1
ATOM 812 C CA . ALA A 1 103 ? 27.847 7.856 -51.297 1.00 96.94 103 ALA A CA 1
ATOM 813 C C . ALA A 1 103 ? 28.110 8.427 -49.896 1.00 96.94 103 ALA A C 1
ATOM 815 O O . ALA A 1 103 ? 27.487 7.973 -48.940 1.00 96.94 103 ALA A O 1
ATOM 816 N N . GLU A 1 104 ? 28.914 9.489 -49.782 1.00 97.19 104 GLU A N 1
ATOM 817 C CA . GLU A 1 104 ? 29.184 10.169 -48.505 1.00 97.19 104 GLU A CA 1
ATOM 818 C C . GLU A 1 104 ? 27.902 10.712 -47.848 1.00 97.19 104 GLU A C 1
ATOM 820 O O . GLU A 1 104 ? 27.700 10.584 -46.637 1.00 97.19 104 GLU A O 1
ATOM 825 N N . GLN A 1 105 ? 26.988 11.291 -48.636 1.00 97.00 105 GLN A N 1
ATOM 826 C CA . GLN A 1 105 ? 25.697 11.772 -48.129 1.00 97.00 105 GLN A CA 1
ATOM 827 C C . GLN A 1 105 ? 24.809 10.631 -47.618 1.00 97.00 105 GLN A C 1
ATOM 829 O O . GLN A 1 105 ? 24.150 10.772 -46.580 1.00 97.00 105 GLN A O 1
ATOM 834 N N . LEU A 1 106 ? 24.775 9.503 -48.335 1.00 97.12 106 LEU A N 1
ATOM 835 C CA . LEU A 1 106 ? 24.030 8.316 -47.919 1.00 97.12 106 LEU A CA 1
ATOM 836 C C . LEU A 1 106 ? 24.634 7.705 -46.656 1.00 97.12 106 LEU A C 1
ATOM 838 O O . LEU A 1 106 ? 23.884 7.412 -45.730 1.00 97.12 106 LEU A O 1
ATOM 842 N N . GLU A 1 107 ? 25.958 7.589 -46.570 1.00 97.25 107 GLU A N 1
ATOM 843 C CA . GLU A 1 107 ? 26.660 7.115 -45.373 1.00 97.25 107 GLU A CA 1
ATOM 844 C C . GLU A 1 107 ? 26.358 7.993 -44.158 1.00 97.25 107 GLU A C 1
ATOM 846 O O . GLU A 1 107 ? 25.965 7.483 -43.108 1.00 97.25 107 GLU A O 1
ATOM 851 N N . HIS A 1 108 ? 26.439 9.319 -44.303 1.00 97.44 108 HIS A N 1
ATOM 852 C CA . HIS A 1 108 ? 26.073 10.243 -43.230 1.00 97.44 108 HIS A CA 1
ATOM 853 C C . HIS A 1 108 ? 24.602 10.080 -42.810 1.00 97.44 108 HIS A C 1
ATOM 855 O O . HIS A 1 108 ? 24.276 10.111 -41.620 1.00 97.44 108 HIS A O 1
ATOM 861 N N . THR A 1 109 ? 23.699 9.891 -43.774 1.00 97.50 109 THR A N 1
ATOM 862 C CA . THR A 1 109 ? 22.268 9.696 -43.501 1.00 97.50 109 THR A CA 1
ATOM 863 C C . THR A 1 109 ? 22.012 8.383 -42.766 1.00 97.50 109 THR A C 1
ATOM 865 O O . THR A 1 109 ? 21.299 8.388 -41.763 1.00 97.50 109 THR A O 1
ATOM 868 N N . VAL A 1 110 ? 22.616 7.280 -43.216 1.00 97.75 110 VAL A N 1
ATOM 869 C CA . VAL A 1 110 ? 22.526 5.969 -42.561 1.00 97.75 110 VAL A CA 1
ATOM 870 C C . VAL A 1 110 ? 23.072 6.062 -41.144 1.00 97.75 110 VAL A C 1
ATOM 872 O O . VAL A 1 110 ? 22.366 5.710 -40.206 1.00 97.75 110 VAL A O 1
ATOM 875 N N . HIS A 1 111 ? 24.258 6.641 -40.961 1.00 97.38 111 HIS A N 1
ATOM 876 C CA . HIS A 1 111 ? 24.851 6.804 -39.638 1.00 97.38 111 HIS A CA 1
ATOM 877 C C . HIS A 1 111 ? 23.958 7.630 -38.699 1.00 97.38 111 HIS A C 1
ATOM 879 O O . HIS A 1 111 ? 23.731 7.261 -37.546 1.00 97.38 111 HIS A O 1
ATOM 885 N N . SER A 1 112 ? 23.390 8.735 -39.192 1.00 97.38 112 SER A N 1
ATOM 886 C CA . SER A 1 112 ? 22.446 9.546 -38.417 1.00 97.38 112 SER A CA 1
ATOM 887 C C . SER A 1 112 ? 21.201 8.747 -38.012 1.00 97.38 112 SER A C 1
ATOM 889 O O . SER A 1 112 ? 20.772 8.812 -36.857 1.00 97.38 112 SER A O 1
ATOM 891 N N . GLN A 1 113 ? 20.642 7.958 -38.932 1.00 96.25 113 GLN A N 1
ATOM 892 C CA . GLN A 1 113 ? 19.489 7.095 -38.666 1.00 96.25 113 GLN A CA 1
ATOM 893 C C . GLN A 1 113 ? 19.822 5.967 -37.683 1.00 96.25 113 GLN A C 1
ATOM 895 O O . GLN A 1 113 ? 19.017 5.687 -36.798 1.00 96.25 113 GLN A O 1
ATOM 900 N N . GLU A 1 114 ? 21.006 5.363 -37.771 1.00 94.50 114 GLU A N 1
ATOM 901 C CA . GLU A 1 114 ? 21.483 4.350 -36.826 1.00 94.50 114 GLU A CA 1
ATOM 902 C C . GLU A 1 114 ? 21.585 4.916 -35.409 1.00 94.50 114 GLU A C 1
ATOM 904 O O . GLU A 1 114 ? 21.074 4.316 -34.461 1.00 94.50 114 GLU A O 1
ATOM 909 N N . VAL A 1 115 ? 22.174 6.106 -35.254 1.00 96.38 115 VAL A N 1
ATOM 910 C CA . VAL A 1 115 ? 22.264 6.786 -33.953 1.00 96.38 115 VAL A CA 1
ATOM 911 C C . VAL A 1 115 ? 20.869 7.056 -33.385 1.00 96.38 115 VAL A C 1
ATOM 913 O O . VAL A 1 115 ? 20.622 6.797 -32.203 1.00 96.38 115 VAL A O 1
ATOM 916 N N . GLN A 1 116 ? 19.937 7.531 -34.215 1.00 96.00 116 GLN A N 1
ATOM 917 C CA . GLN A 1 116 ? 18.551 7.760 -33.799 1.00 96.00 116 GLN A CA 1
ATOM 918 C C . GLN A 1 116 ? 17.841 6.456 -33.409 1.00 96.00 116 GLN A C 1
ATOM 920 O O . GLN A 1 116 ? 17.169 6.415 -32.377 1.00 96.00 116 GLN A O 1
ATOM 925 N N . ALA A 1 117 ? 18.016 5.381 -34.181 1.00 91.00 117 ALA A N 1
ATOM 926 C CA . ALA A 1 117 ? 17.423 4.076 -33.906 1.00 91.00 117 ALA A CA 1
ATOM 927 C C . ALA A 1 117 ? 17.957 3.475 -32.598 1.00 91.00 117 ALA A C 1
ATOM 929 O O . ALA A 1 117 ? 17.176 3.007 -31.769 1.00 91.00 117 ALA A O 1
ATOM 930 N N . VAL A 1 118 ? 19.269 3.553 -32.357 1.00 92.25 118 VAL A N 1
ATOM 931 C CA . VAL A 1 118 ? 19.895 3.099 -31.105 1.00 92.25 118 VAL A CA 1
ATOM 932 C C . VAL A 1 118 ? 19.380 3.905 -29.911 1.00 92.25 118 VAL A C 1
ATOM 934 O O . VAL A 1 118 ? 19.042 3.326 -28.876 1.00 92.25 118 VAL A O 1
ATOM 937 N N . ALA A 1 119 ? 19.272 5.229 -30.044 1.00 95.12 119 ALA A N 1
ATOM 938 C CA . ALA A 1 119 ? 18.724 6.079 -28.991 1.00 95.12 119 ALA A CA 1
ATOM 939 C C . ALA A 1 119 ? 17.251 5.742 -28.685 1.00 95.12 119 ALA A C 1
ATOM 941 O O . ALA A 1 119 ? 16.870 5.641 -27.515 1.00 95.12 119 ALA A O 1
ATOM 942 N N . ALA A 1 120 ? 16.436 5.515 -29.720 1.00 92.94 120 ALA A N 1
ATOM 943 C CA . ALA A 1 120 ? 15.037 5.122 -29.576 1.00 92.94 120 ALA A CA 1
ATOM 944 C C . ALA A 1 120 ? 14.888 3.739 -28.917 1.00 92.94 120 ALA A C 1
ATOM 946 O O . ALA A 1 120 ? 14.083 3.589 -27.995 1.00 92.94 120 ALA A O 1
ATOM 947 N N . LEU A 1 121 ? 15.699 2.753 -29.320 1.00 91.12 121 LEU A N 1
ATOM 948 C CA . LEU A 1 121 ? 15.717 1.420 -28.708 1.00 91.12 121 LEU A CA 1
ATOM 949 C C . LEU A 1 121 ? 16.089 1.483 -27.227 1.00 91.12 121 LEU A C 1
ATOM 951 O O . LEU A 1 121 ? 15.385 0.907 -26.401 1.00 91.12 121 LEU A O 1
ATOM 955 N N . LYS A 1 122 ? 17.124 2.250 -26.869 1.00 94.12 122 LYS A N 1
ATOM 956 C CA . LYS A 1 122 ? 17.507 2.449 -25.466 1.00 94.12 122 LYS A CA 1
ATOM 957 C C . LYS A 1 122 ? 16.373 3.071 -24.647 1.00 94.12 122 LYS A C 1
ATOM 959 O O . LYS A 1 122 ? 16.090 2.632 -23.536 1.00 94.12 122 LYS A O 1
ATOM 964 N N . SER A 1 123 ? 15.688 4.073 -25.201 1.00 95.69 123 SER A N 1
ATOM 965 C CA . SER A 1 123 ? 14.531 4.685 -24.539 1.00 95.69 123 SER A CA 1
ATOM 966 C C . SER A 1 123 ? 13.393 3.681 -24.314 1.00 95.69 123 SER A C 1
ATOM 968 O O . SER A 1 123 ? 12.752 3.703 -23.259 1.00 95.69 123 SER A O 1
ATOM 970 N N . LEU A 1 124 ? 13.164 2.781 -25.274 1.00 92.44 124 LEU A N 1
ATOM 971 C CA . LEU A 1 124 ? 12.163 1.725 -25.162 1.00 92.44 124 LEU A CA 1
ATOM 972 C C . LEU A 1 124 ? 12.550 0.674 -24.109 1.00 92.44 124 LEU A C 1
ATOM 974 O O . LEU A 1 124 ? 11.701 0.275 -23.312 1.00 92.44 124 LEU A O 1
ATOM 978 N N . GLU A 1 125 ? 13.820 0.269 -24.056 1.00 93.00 125 GLU A N 1
ATOM 979 C CA . GLU A 1 125 ? 14.362 -0.634 -23.030 1.00 93.00 125 GLU A CA 1
ATOM 980 C C . GLU A 1 125 ? 14.217 -0.039 -21.623 1.00 93.00 125 GLU A C 1
ATOM 982 O O . GLU A 1 125 ? 13.724 -0.710 -20.712 1.00 93.00 125 GLU A O 1
ATOM 987 N N . ASP A 1 126 ? 14.538 1.247 -21.453 1.00 95.75 126 ASP A N 1
ATOM 988 C CA . ASP A 1 126 ? 14.337 1.964 -20.191 1.00 95.75 126 ASP A CA 1
ATOM 989 C C . ASP A 1 126 ? 12.854 1.990 -19.786 1.00 95.75 126 ASP A C 1
ATOM 991 O O . ASP A 1 126 ? 12.511 1.790 -18.615 1.00 95.75 126 ASP A O 1
ATOM 995 N N . ALA A 1 127 ? 11.950 2.228 -20.742 1.00 94.75 127 ALA A N 1
ATOM 996 C CA . ALA A 1 127 ? 10.510 2.211 -20.500 1.00 94.75 127 ALA A CA 1
ATOM 997 C C . ALA A 1 127 ? 10.016 0.812 -20.094 1.00 94.75 127 ALA A C 1
ATOM 999 O O . ALA A 1 127 ? 9.252 0.690 -19.130 1.00 94.75 127 ALA A O 1
ATOM 1000 N N . ALA A 1 128 ? 10.497 -0.241 -20.760 1.00 94.25 128 ALA A N 1
ATOM 1001 C CA . ALA A 1 128 ? 10.188 -1.624 -20.409 1.00 94.25 128 ALA A CA 1
ATOM 1002 C C . ALA A 1 128 ? 10.711 -1.992 -19.009 1.00 94.25 128 ALA A C 1
ATOM 1004 O O . ALA A 1 128 ? 9.986 -2.596 -18.215 1.00 94.25 128 ALA A O 1
ATOM 1005 N N . GLY A 1 129 ? 11.917 -1.542 -18.650 1.00 95.44 129 GLY A N 1
ATOM 1006 C CA . GLY A 1 129 ? 12.482 -1.715 -17.311 1.00 95.44 129 GLY A CA 1
ATOM 1007 C C . GLY A 1 129 ? 11.656 -1.027 -16.217 1.00 95.44 129 GLY A C 1
ATOM 1008 O O . GLY A 1 129 ? 11.366 -1.627 -15.174 1.00 95.44 129 GLY A O 1
ATOM 1009 N N . ARG A 1 130 ? 11.202 0.213 -16.456 1.00 96.31 130 ARG A N 1
ATOM 1010 C CA . ARG A 1 130 ? 10.303 0.938 -15.533 1.00 96.31 130 ARG A CA 1
ATOM 1011 C C . ARG A 1 130 ? 8.968 0.221 -15.369 1.00 96.31 130 ARG A C 1
ATOM 1013 O O . ARG A 1 130 ? 8.487 0.087 -14.243 1.00 96.31 130 ARG A O 1
ATOM 1020 N N . TYR A 1 131 ? 8.394 -0.259 -16.469 1.00 95.62 131 TYR A N 1
ATOM 1021 C CA . TYR A 1 131 ? 7.159 -1.032 -16.452 1.00 95.62 131 TYR A CA 1
ATOM 1022 C C . TYR A 1 131 ? 7.313 -2.318 -15.625 1.00 95.62 131 TYR A C 1
ATOM 1024 O O . TYR A 1 131 ? 6.541 -2.528 -14.690 1.00 95.62 131 TYR A O 1
ATOM 1032 N N . ASN A 1 132 ? 8.354 -3.121 -15.867 1.00 95.06 132 ASN A N 1
ATOM 1033 C CA . ASN A 1 132 ? 8.594 -4.357 -15.112 1.00 95.06 132 ASN A CA 1
ATOM 1034 C C . ASN A 1 132 ? 8.834 -4.078 -13.622 1.00 95.06 132 ASN A C 1
ATOM 1036 O O . ASN A 1 132 ? 8.317 -4.787 -12.759 1.00 95.06 132 ASN A O 1
ATOM 1040 N N . THR A 1 133 ? 9.543 -2.994 -13.295 1.00 96.31 133 THR A N 1
ATOM 1041 C CA . THR A 1 133 ? 9.727 -2.554 -11.903 1.00 96.31 133 THR A CA 1
ATOM 1042 C C . THR A 1 133 ? 8.392 -2.210 -11.239 1.00 96.31 133 THR A C 1
ATOM 1044 O O . THR A 1 133 ? 8.132 -2.615 -10.102 1.00 96.31 133 THR A O 1
ATOM 1047 N N . ALA A 1 134 ? 7.519 -1.480 -11.937 1.00 94.88 134 ALA A N 1
ATOM 1048 C CA . ALA A 1 134 ? 6.182 -1.160 -11.447 1.00 94.88 134 ALA A CA 1
ATOM 1049 C C . ALA A 1 134 ? 5.323 -2.425 -11.280 1.00 94.88 134 ALA A C 1
ATOM 1051 O O . ALA A 1 134 ? 4.682 -2.599 -10.242 1.00 94.88 134 ALA A O 1
ATOM 1052 N N . ALA A 1 135 ? 5.371 -3.347 -12.241 1.00 93.94 135 ALA A N 1
ATOM 1053 C CA . ALA A 1 135 ? 4.662 -4.620 -12.189 1.00 93.94 135 ALA A CA 1
ATOM 1054 C C . ALA A 1 135 ? 5.137 -5.507 -11.019 1.00 93.94 135 ALA A C 1
ATOM 1056 O O . ALA A 1 135 ? 4.311 -6.092 -10.313 1.00 93.94 135 ALA A O 1
ATOM 1057 N N . HIS A 1 136 ? 6.441 -5.533 -10.721 1.00 94.69 136 HIS A N 1
ATOM 1058 C CA . HIS A 1 136 ? 6.980 -6.1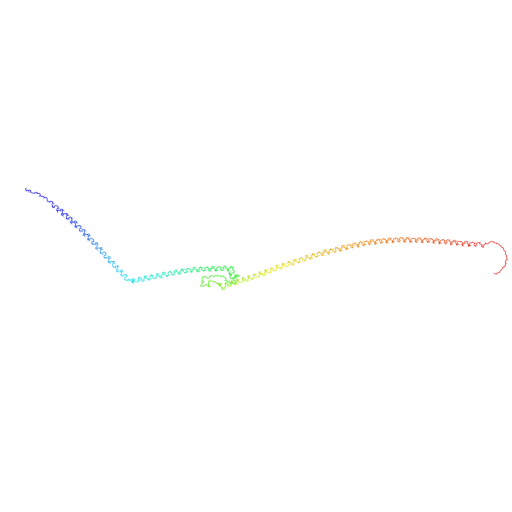91 -9.526 1.00 94.69 136 HIS A CA 1
ATOM 1059 C C . HIS A 1 136 ? 6.461 -5.563 -8.229 1.00 94.69 136 HIS A C 1
ATOM 1061 O O . HIS A 1 136 ? 5.996 -6.282 -7.343 1.00 94.69 136 HIS A O 1
ATOM 1067 N N . ARG A 1 137 ? 6.469 -4.227 -8.118 1.00 94.56 137 ARG A N 1
ATOM 1068 C CA . ARG A 1 137 ? 5.918 -3.515 -6.946 1.00 94.56 137 ARG A CA 1
ATOM 1069 C C . ARG A 1 137 ? 4.432 -3.812 -6.748 1.00 94.56 137 ARG A C 1
ATOM 1071 O O . ARG A 1 137 ? 3.974 -3.971 -5.617 1.00 94.56 137 ARG A O 1
ATOM 1078 N N . LEU A 1 138 ? 3.689 -3.936 -7.846 1.00 92.50 138 LEU A N 1
ATOM 1079 C CA . LEU A 1 138 ? 2.278 -4.313 -7.838 1.00 92.50 138 LEU A CA 1
ATOM 1080 C C . LEU A 1 138 ? 2.044 -5.812 -7.612 1.00 92.50 138 LEU A C 1
ATOM 1082 O O . LEU A 1 138 ? 0.890 -6.196 -7.437 1.00 92.50 138 LEU A O 1
ATOM 1086 N N . LYS A 1 139 ? 3.096 -6.639 -7.525 1.00 93.56 139 LYS A N 1
ATOM 1087 C CA . LYS A 1 139 ? 3.025 -8.102 -7.367 1.00 93.56 139 LYS A CA 1
ATOM 1088 C C . LYS A 1 139 ? 2.260 -8.778 -8.513 1.00 93.56 139 LYS A C 1
ATOM 1090 O O . LYS A 1 139 ? 1.383 -9.609 -8.269 1.00 93.56 139 LYS A O 1
ATOM 1095 N N . LEU A 1 140 ? 2.592 -8.385 -9.743 1.00 93.31 140 LEU A N 1
ATOM 1096 C CA . LEU A 1 140 ? 2.061 -8.937 -10.997 1.00 93.31 140 LEU A CA 1
ATOM 1097 C C . LEU A 1 140 ? 3.036 -9.895 -11.700 1.00 93.31 140 LEU A C 1
ATOM 1099 O O . LEU A 1 140 ? 2.640 -10.609 -12.613 1.00 93.31 140 LEU A O 1
ATOM 1103 N N . ILE A 1 141 ? 4.308 -9.898 -11.293 1.00 90.94 141 ILE A N 1
ATOM 1104 C CA . ILE A 1 141 ? 5.364 -10.758 -11.841 1.00 90.94 141 ILE A CA 1
ATOM 1105 C C . ILE A 1 141 ? 5.972 -11.541 -10.668 1.00 90.94 141 ILE A C 1
ATOM 1107 O O . ILE A 1 141 ? 6.318 -10.908 -9.660 1.00 90.94 141 ILE A O 1
ATOM 1111 N N . PRO A 1 142 ? 6.116 -12.880 -10.748 1.00 88.88 142 PRO A N 1
ATOM 1112 C CA . PRO A 1 142 ? 5.792 -13.778 -11.877 1.00 88.88 142 PRO A CA 1
ATOM 1113 C C . PRO A 1 142 ? 4.277 -14.016 -12.062 1.00 88.88 142 PRO A C 1
ATOM 1115 O O . PRO A 1 142 ? 3.487 -13.543 -11.256 1.00 88.88 142 PRO A O 1
ATOM 1118 N N . ALA A 1 143 ? 3.853 -14.769 -13.085 1.00 88.06 143 ALA A N 1
ATOM 1119 C CA . ALA A 1 143 ? 2.428 -15.046 -13.370 1.00 88.06 143 ALA A CA 1
ATOM 1120 C C . ALA A 1 143 ? 1.663 -15.733 -12.212 1.00 88.06 143 ALA A C 1
ATOM 1122 O O . ALA A 1 143 ? 0.439 -15.668 -12.134 1.00 88.06 143 ALA A O 1
ATOM 1123 N N . SER A 1 144 ? 2.386 -16.362 -11.281 1.00 88.62 144 SER A N 1
ATOM 1124 C CA . SER A 1 144 ? 1.855 -16.928 -10.034 1.00 88.62 144 SER A CA 1
ATOM 1125 C C . SER A 1 144 ? 1.704 -15.903 -8.902 1.00 88.62 144 SER A C 1
ATOM 1127 O O . SER A 1 144 ? 1.290 -16.248 -7.793 1.00 88.62 144 SER A O 1
ATOM 1129 N N . ALA A 1 145 ? 2.062 -14.639 -9.132 1.00 90.94 145 ALA A N 1
ATOM 1130 C CA . ALA A 1 145 ? 1.978 -13.604 -8.120 1.00 90.94 145 ALA A CA 1
ATOM 1131 C C . ALA A 1 145 ? 0.516 -13.297 -7.766 1.00 90.94 145 ALA A C 1
ATOM 1133 O O . ALA A 1 145 ? -0.396 -13.402 -8.582 1.00 90.94 145 ALA A O 1
ATOM 1134 N N . LYS A 1 146 ? 0.300 -12.859 -6.520 1.00 90.50 146 LYS A N 1
ATOM 1135 C CA . LYS A 1 146 ? -1.027 -12.681 -5.902 1.00 90.50 146 LYS A CA 1
ATOM 1136 C C . LYS A 1 146 ? -2.039 -11.899 -6.749 1.00 90.50 146 LYS A C 1
ATOM 1138 O O . LYS A 1 146 ? -3.236 -12.096 -6.579 1.00 90.50 146 LYS A O 1
ATOM 1143 N N . ARG A 1 147 ? -1.576 -10.958 -7.575 1.00 89.25 147 ARG A N 1
ATOM 1144 C CA . ARG A 1 147 ? -2.435 -10.083 -8.387 1.00 89.25 147 ARG A CA 1
ATOM 1145 C C . ARG A 1 147 ? -2.316 -10.342 -9.890 1.00 89.25 147 ARG A C 1
ATOM 1147 O O . ARG A 1 147 ? -2.930 -9.617 -10.662 1.00 89.25 147 ARG A O 1
ATOM 1154 N N . ALA A 1 148 ? -1.513 -11.326 -10.289 1.00 87.75 148 ALA A N 1
ATOM 1155 C CA . ALA A 1 148 ? -1.256 -11.647 -11.685 1.00 87.75 148 ALA A CA 1
ATOM 1156 C C . ALA A 1 148 ? -2.404 -12.438 -12.331 1.00 87.75 148 ALA A C 1
ATOM 1158 O O . ALA A 1 148 ? -2.586 -12.347 -13.538 1.00 87.75 148 ALA A O 1
ATOM 1159 N N . ASP A 1 149 ? -3.191 -13.177 -11.540 1.00 86.12 149 ASP A N 1
ATOM 1160 C CA . ASP A 1 149 ? -4.354 -13.946 -12.018 1.00 86.12 149 ASP A CA 1
ATOM 1161 C C . ASP A 1 149 ? -4.013 -14.884 -13.197 1.00 86.12 149 ASP A C 1
ATOM 1163 O O . ASP A 1 149 ? -4.750 -15.008 -14.169 1.00 86.12 149 ASP A O 1
ATOM 1167 N N . GLY A 1 150 ? -2.817 -15.488 -13.153 1.00 85.12 150 GLY A N 1
ATOM 1168 C CA . GLY A 1 150 ? -2.306 -16.362 -14.212 1.00 85.12 150 GLY A CA 1
ATOM 1169 C C . GLY A 1 150 ? -1.810 -15.641 -15.473 1.00 85.12 150 GLY A C 1
ATOM 1170 O O . GLY A 1 150 ? -1.320 -16.301 -16.387 1.00 85.12 150 GLY A O 1
ATOM 1171 N N . VAL A 1 151 ? -1.886 -14.309 -15.535 1.00 87.88 151 VAL A N 1
ATOM 1172 C CA . VAL A 1 151 ? -1.403 -13.508 -16.667 1.00 87.88 151 VAL A CA 1
ATOM 1173 C C . VAL A 1 151 ? 0.073 -13.154 -16.483 1.00 87.88 151 VAL A C 1
ATOM 1175 O O . VAL A 1 151 ? 0.499 -12.650 -15.442 1.00 87.88 151 VAL A O 1
ATOM 1178 N N . THR A 1 152 ? 0.870 -13.373 -17.528 1.00 90.19 152 THR A N 1
ATOM 1179 C CA . THR A 1 152 ? 2.282 -12.977 -17.558 1.00 90.19 152 THR A CA 1
ATOM 1180 C C . THR A 1 152 ? 2.402 -11.494 -17.894 1.00 90.19 152 THR A C 1
ATOM 1182 O O . THR A 1 152 ? 2.327 -11.108 -19.054 1.00 90.19 152 THR A O 1
ATOM 1185 N N . TYR A 1 153 ? 2.615 -10.654 -16.880 1.00 91.94 153 TYR A N 1
ATOM 1186 C CA . TYR A 1 153 ? 2.786 -9.207 -17.061 1.00 91.94 153 TYR A CA 1
ATOM 1187 C C . TYR A 1 153 ? 4.220 -8.779 -17.391 1.00 91.94 153 TYR A C 1
ATOM 1189 O O . TYR A 1 153 ? 4.466 -7.585 -17.470 1.00 91.94 153 TYR A O 1
ATOM 1197 N N . GLU A 1 154 ? 5.170 -9.699 -17.552 1.00 92.75 154 GLU A N 1
ATOM 1198 C CA . GLU A 1 154 ? 6.570 -9.360 -17.832 1.00 92.75 154 GLU A CA 1
ATOM 1199 C C . GLU A 1 154 ? 6.761 -8.934 -19.296 1.00 92.75 154 GLU A C 1
ATOM 1201 O O . GLU A 1 154 ? 6.513 -9.715 -20.219 1.00 92.75 154 GLU A O 1
ATOM 1206 N N . LEU A 1 155 ? 7.224 -7.696 -19.500 1.00 93.00 155 LEU A N 1
ATOM 1207 C CA . LEU A 1 155 ? 7.521 -7.142 -20.819 1.00 93.00 155 LEU A CA 1
ATOM 1208 C C . LEU A 1 155 ? 8.982 -7.410 -21.187 1.00 93.00 155 LEU A C 1
ATOM 1210 O O . LEU A 1 155 ? 9.902 -7.008 -20.474 1.00 93.00 155 LEU A O 1
ATOM 1214 N N . ARG A 1 156 ? 9.184 -8.054 -22.331 1.00 91.38 156 ARG A N 1
ATOM 1215 C CA . ARG A 1 156 ? 10.477 -8.339 -22.951 1.00 91.38 156 ARG A CA 1
ATOM 1216 C C . ARG A 1 156 ? 10.463 -7.808 -24.377 1.00 91.38 156 ARG A C 1
ATOM 1218 O O . ARG A 1 156 ? 9.492 -8.010 -25.108 1.00 91.38 156 ARG A O 1
ATOM 1225 N N . LEU A 1 157 ? 11.542 -7.127 -24.744 1.00 91.44 157 LEU A N 1
ATOM 1226 C CA . LEU A 1 157 ? 11.718 -6.564 -26.076 1.00 91.44 157 LEU A CA 1
ATOM 1227 C C . LEU A 1 157 ? 12.573 -7.504 -26.928 1.00 91.44 157 LEU A C 1
ATOM 1229 O O . LEU A 1 157 ? 13.600 -7.992 -26.456 1.00 91.44 157 LEU A O 1
ATOM 1233 N N . ASN A 1 158 ? 12.156 -7.744 -28.169 1.00 89.81 158 ASN A N 1
ATOM 1234 C CA . ASN A 1 158 ? 12.919 -8.498 -29.154 1.00 89.81 158 ASN A CA 1
ATOM 1235 C C . ASN A 1 158 ? 13.600 -7.536 -30.134 1.00 89.81 158 ASN A C 1
ATOM 1237 O O . ASN A 1 158 ? 12.944 -6.950 -30.991 1.00 89.81 158 ASN A O 1
ATOM 1241 N N . ARG A 1 159 ? 14.919 -7.374 -30.009 1.00 84.69 159 ARG A N 1
ATOM 1242 C CA . ARG A 1 159 ? 15.698 -6.435 -30.835 1.00 84.69 159 ARG A CA 1
ATOM 1243 C C . ARG A 1 159 ? 15.778 -6.848 -32.306 1.00 84.69 159 ARG A C 1
ATOM 1245 O O . ARG A 1 159 ? 15.969 -5.978 -33.147 1.00 84.69 159 ARG A O 1
ATOM 1252 N N . ASP A 1 160 ? 15.571 -8.130 -32.595 1.00 85.06 160 ASP A N 1
ATOM 1253 C CA . ASP A 1 160 ? 15.637 -8.698 -33.945 1.00 85.06 160 ASP A CA 1
ATOM 1254 C C . ASP A 1 160 ? 14.259 -8.738 -34.634 1.00 85.06 160 ASP A C 1
ATOM 1256 O O . ASP A 1 160 ? 14.086 -9.381 -35.669 1.00 85.06 160 ASP A O 1
ATOM 1260 N N . ALA A 1 161 ? 13.248 -8.089 -34.048 1.00 84.69 161 ALA A N 1
ATOM 1261 C CA . ALA A 1 161 ? 11.891 -8.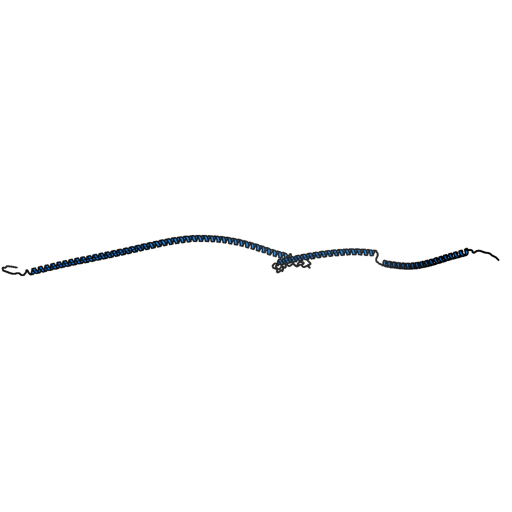077 -34.577 1.00 84.69 161 ALA A CA 1
ATOM 1262 C C . ALA A 1 161 ? 11.803 -7.340 -35.924 1.00 84.69 161 ALA A C 1
ATOM 1264 O O . ALA A 1 161 ? 12.210 -6.184 -36.042 1.00 84.69 161 ALA A O 1
ATOM 1265 N N . GLY A 1 162 ? 11.193 -7.985 -36.924 1.00 82.19 162 GLY A N 1
ATOM 1266 C CA . GLY A 1 162 ? 10.959 -7.386 -38.243 1.00 82.19 162 GLY A CA 1
ATOM 1267 C C . GLY A 1 162 ? 9.733 -6.469 -38.286 1.00 82.19 162 GLY A C 1
ATOM 1268 O O . GLY A 1 162 ? 9.545 -5.717 -39.243 1.00 82.19 162 GLY A O 1
ATOM 1269 N N . SER A 1 163 ? 8.886 -6.516 -37.254 1.00 84.94 163 SER A N 1
ATOM 1270 C CA . SER A 1 163 ? 7.685 -5.691 -37.137 1.00 84.94 163 SER A CA 1
ATOM 1271 C C . SER A 1 163 ? 7.465 -5.181 -35.711 1.00 84.94 163 SER A C 1
ATOM 1273 O O . SER A 1 163 ? 7.903 -5.778 -34.728 1.00 84.94 163 SER A O 1
ATOM 1275 N N . ALA A 1 164 ? 6.708 -4.089 -35.580 1.00 81.56 164 ALA A N 1
ATOM 1276 C CA . ALA A 1 164 ? 6.357 -3.524 -34.276 1.00 81.56 164 ALA A CA 1
ATOM 1277 C C . ALA A 1 164 ? 5.539 -4.489 -33.393 1.00 81.56 164 ALA A C 1
ATOM 1279 O O . ALA A 1 164 ? 5.588 -4.381 -32.171 1.00 81.56 164 ALA A O 1
ATOM 1280 N N . ALA A 1 165 ? 4.796 -5.427 -33.993 1.00 80.75 165 ALA A N 1
ATOM 1281 C CA . ALA A 1 165 ? 4.023 -6.427 -33.256 1.00 80.75 165 ALA A CA 1
ATOM 1282 C C . ALA A 1 165 ? 4.918 -7.507 -32.627 1.00 80.75 165 ALA A C 1
ATOM 1284 O O . ALA A 1 165 ? 4.615 -8.004 -31.548 1.00 80.75 165 ALA A O 1
ATOM 1285 N N . GLU A 1 166 ? 6.032 -7.836 -33.279 1.00 85.19 166 GLU A N 1
ATOM 1286 C CA . GLU A 1 166 ? 7.018 -8.812 -32.797 1.00 85.19 166 GLU A CA 1
ATOM 1287 C C . GLU A 1 166 ? 8.014 -8.208 -31.799 1.00 85.19 166 GLU A C 1
ATOM 1289 O O . GLU A 1 166 ? 8.691 -8.942 -31.078 1.00 85.19 166 GLU A O 1
ATOM 1294 N N . LEU A 1 167 ? 8.101 -6.873 -31.741 1.00 87.56 167 LEU A N 1
ATOM 1295 C CA . LEU A 1 167 ? 9.024 -6.145 -30.871 1.00 87.56 167 LEU A CA 1
ATOM 1296 C C . LEU A 1 167 ? 8.755 -6.408 -29.387 1.00 87.56 167 LEU A C 1
ATOM 1298 O O . LEU A 1 167 ? 9.690 -6.402 -28.593 1.00 87.56 167 LEU A O 1
ATOM 1302 N N . SER A 1 168 ? 7.501 -6.645 -29.000 1.00 88.69 168 SER A N 1
ATOM 1303 C CA . SER A 1 168 ? 7.115 -6.977 -27.627 1.00 88.69 168 SER A CA 1
ATOM 1304 C C . SER A 1 168 ? 6.519 -8.376 -27.547 1.00 88.69 168 SER A C 1
ATOM 1306 O O . SER A 1 168 ? 5.622 -8.714 -28.311 1.00 88.69 168 SER A O 1
ATOM 1308 N N . ASN A 1 169 ? 6.921 -9.153 -26.545 1.00 88.94 169 ASN A N 1
ATOM 1309 C CA . ASN A 1 169 ? 6.357 -10.481 -26.262 1.00 88.94 169 ASN A CA 1
ATOM 1310 C C . ASN A 1 169 ? 4.894 -10.471 -25.766 1.00 88.94 169 ASN A C 1
ATOM 1312 O O . ASN A 1 169 ? 4.331 -11.540 -25.527 1.00 88.94 169 ASN A O 1
ATOM 1316 N N . LEU A 1 170 ? 4.310 -9.296 -25.515 1.00 87.44 170 LEU A N 1
ATOM 1317 C CA . LEU A 1 170 ? 3.057 -9.138 -24.784 1.00 87.44 170 LEU A CA 1
ATOM 1318 C C . LEU A 1 170 ? 2.129 -8.137 -25.473 1.00 87.44 170 LEU A C 1
ATOM 1320 O O . LEU A 1 170 ? 2.549 -7.039 -25.835 1.00 87.44 170 LEU A O 1
ATOM 1324 N N . ASP A 1 171 ? 0.843 -8.477 -25.570 1.00 88.31 171 ASP A N 1
ATOM 1325 C CA . ASP A 1 171 ? -0.179 -7.543 -26.043 1.00 88.31 171 ASP A CA 1
ATOM 1326 C C . ASP A 1 171 ? -0.584 -6.563 -24.930 1.00 88.31 171 ASP A C 1
ATOM 1328 O O . ASP A 1 171 ? -1.418 -6.839 -24.057 1.00 88.31 171 ASP A O 1
ATOM 1332 N N . LEU A 1 172 ? 0.014 -5.373 -24.983 1.00 87.19 172 LEU A N 1
ATOM 1333 C CA . LEU A 1 172 ? -0.240 -4.295 -24.031 1.00 87.19 172 LEU A CA 1
ATOM 1334 C C . LEU A 1 172 ? -1.696 -3.793 -24.069 1.00 87.19 172 LEU A C 1
ATOM 1336 O O . LEU A 1 172 ? -2.215 -3.342 -23.044 1.00 87.19 172 LEU A O 1
ATOM 1340 N N . LYS A 1 173 ? -2.365 -3.854 -25.229 1.00 88.31 173 LYS A N 1
ATOM 1341 C CA . LYS A 1 173 ? -3.711 -3.290 -25.415 1.00 88.31 173 LYS A CA 1
ATOM 1342 C C . LYS A 1 173 ? -4.812 -4.298 -25.117 1.00 88.31 173 LYS A C 1
ATOM 1344 O O . LYS A 1 173 ? -5.782 -3.919 -24.469 1.00 88.31 173 LYS A O 1
ATOM 1349 N N . GLY A 1 174 ? -4.683 -5.539 -25.579 1.00 89.31 174 GLY A N 1
ATOM 1350 C CA . GLY A 1 174 ? -5.716 -6.564 -25.416 1.00 89.31 174 GLY A CA 1
ATOM 1351 C C . GLY A 1 174 ? -5.607 -7.369 -24.124 1.00 89.31 174 GLY A C 1
ATOM 1352 O O . GLY A 1 174 ? -6.626 -7.816 -23.601 1.00 89.31 174 GLY A O 1
ATOM 1353 N N . VAL A 1 175 ? -4.404 -7.518 -23.557 1.00 89.81 175 VAL A N 1
ATOM 1354 C CA . VAL A 1 175 ? -4.192 -8.348 -22.357 1.00 89.81 175 VAL A CA 1
ATOM 1355 C C . VAL A 1 175 ? -3.891 -7.492 -21.133 1.00 89.81 175 VAL A C 1
ATOM 1357 O O . VAL A 1 175 ? -4.631 -7.543 -20.146 1.00 89.81 175 VAL A O 1
ATOM 1360 N N . VAL A 1 176 ? -2.838 -6.670 -21.192 1.00 91.50 176 VAL A N 1
ATOM 1361 C CA . VAL A 1 176 ? -2.357 -5.930 -20.011 1.00 91.50 176 VAL A CA 1
ATOM 1362 C C . VAL A 1 176 ? -3.361 -4.884 -19.556 1.00 91.50 176 VAL A C 1
ATOM 1364 O O . VAL A 1 176 ? -3.745 -4.876 -18.387 1.00 91.50 176 VAL A O 1
ATOM 1367 N N . ARG A 1 177 ? -3.808 -4.006 -20.462 1.00 92.50 177 ARG A N 1
ATOM 1368 C CA . ARG A 1 177 ? -4.723 -2.913 -20.109 1.00 92.50 177 ARG A CA 1
ATOM 1369 C C . ARG A 1 177 ? -6.044 -3.427 -19.515 1.00 92.50 177 ARG A C 1
ATOM 1371 O O . ARG A 1 177 ? -6.357 -3.000 -18.404 1.00 92.50 177 ARG A O 1
ATOM 1378 N N . PRO A 1 178 ? -6.766 -4.383 -20.132 1.00 93.12 178 PRO A N 1
ATOM 1379 C CA . PRO A 1 178 ? -7.984 -4.926 -19.537 1.00 93.12 178 PRO A CA 1
ATOM 1380 C C . PRO A 1 178 ? -7.723 -5.665 -1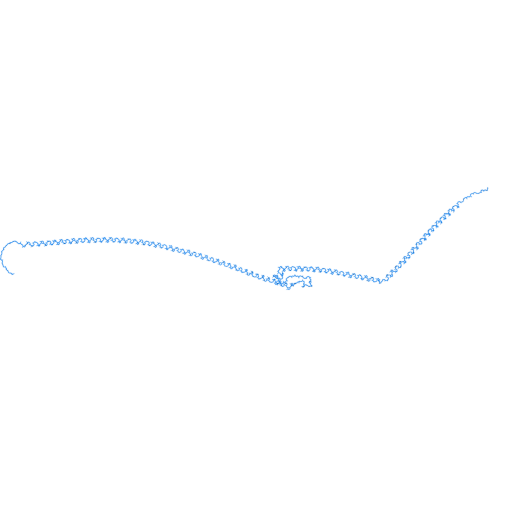8.221 1.00 93.12 178 PRO A C 1
ATOM 1382 O O . PRO A 1 178 ? -8.541 -5.596 -17.308 1.00 93.12 178 PRO A O 1
ATOM 1385 N N . GLY A 1 179 ? -6.586 -6.360 -18.088 1.00 90.62 179 GLY A N 1
ATOM 1386 C CA . GLY A 1 179 ? -6.192 -7.016 -16.838 1.00 90.62 179 GLY A CA 1
ATOM 1387 C C . GLY A 1 179 ? -5.999 -6.029 -15.684 1.00 90.62 179 GLY A C 1
ATOM 1388 O O . GLY A 1 179 ? -6.551 -6.221 -14.599 1.00 90.62 179 GLY A O 1
ATOM 1389 N N . LEU A 1 180 ? -5.292 -4.926 -15.939 1.00 91.62 180 LEU A N 1
ATOM 1390 C CA . LEU A 1 180 ? -5.102 -3.851 -14.967 1.00 91.62 180 LEU A CA 1
ATOM 1391 C C . LEU A 1 180 ? -6.409 -3.114 -14.653 1.00 91.62 180 LEU A C 1
ATOM 1393 O O . LEU A 1 180 ? -6.654 -2.796 -13.493 1.00 91.62 180 LEU A O 1
ATOM 1397 N N . GLU A 1 181 ? -7.270 -2.878 -15.645 1.00 93.44 181 GLU A N 1
ATOM 1398 C CA . GLU A 1 181 ? -8.590 -2.265 -15.442 1.00 93.44 181 GLU A CA 1
ATOM 1399 C C . GLU A 1 181 ? -9.476 -3.124 -14.535 1.00 93.44 181 GLU A C 1
ATOM 1401 O O . GLU A 1 181 ? -10.040 -2.604 -13.570 1.00 93.44 181 GLU A O 1
ATOM 1406 N N . ARG A 1 182 ? -9.527 -4.444 -14.767 1.00 92.56 182 ARG A N 1
ATOM 1407 C CA . ARG A 1 182 ? -10.230 -5.388 -13.881 1.00 92.56 182 ARG A CA 1
ATOM 1408 C C . ARG A 1 182 ? -9.671 -5.354 -12.463 1.00 92.56 182 ARG A C 1
ATOM 1410 O O . ARG A 1 182 ? -10.439 -5.327 -11.503 1.00 92.56 182 ARG A O 1
ATOM 1417 N N . LEU A 1 183 ? -8.346 -5.318 -12.315 1.00 92.25 183 LEU A N 1
ATOM 1418 C CA . LEU A 1 183 ? -7.702 -5.237 -11.006 1.00 92.25 183 LEU A CA 1
ATOM 1419 C C . LEU A 1 183 ? -8.050 -3.924 -10.288 1.00 92.25 183 LEU A C 1
ATOM 1421 O O . LEU A 1 183 ? -8.380 -3.938 -9.101 1.00 92.25 183 LEU A O 1
ATOM 1425 N N . CYS A 1 184 ? -8.007 -2.794 -10.996 1.00 94.12 184 CYS A N 1
ATOM 1426 C CA . CYS A 1 184 ? -8.414 -1.499 -10.462 1.00 94.12 184 CYS A CA 1
ATOM 1427 C C . CYS A 1 184 ? -9.873 -1.519 -10.006 1.00 94.12 184 CYS A C 1
ATOM 1429 O O . CYS A 1 184 ? -10.163 -1.056 -8.905 1.00 94.12 184 CYS A O 1
ATOM 1431 N N . GLU A 1 185 ? -10.775 -2.081 -10.809 1.00 95.69 185 GLU A N 1
ATOM 1432 C CA . GLU A 1 185 ? -12.194 -2.156 -10.469 1.00 95.69 185 GLU A CA 1
ATOM 1433 C C . GLU A 1 185 ? -12.454 -3.066 -9.263 1.00 95.69 185 GLU A C 1
ATOM 1435 O O . GLU A 1 185 ? -13.193 -2.700 -8.349 1.00 95.69 185 GLU A O 1
ATOM 1440 N N . LEU A 1 186 ? -11.759 -4.201 -9.169 1.00 93.88 186 LEU A N 1
ATOM 1441 C CA . LEU A 1 186 ? -11.821 -5.085 -8.004 1.00 93.88 186 LEU A CA 1
ATOM 1442 C C . LEU A 1 186 ? -11.390 -4.369 -6.717 1.00 93.88 186 LEU A C 1
ATOM 1444 O O . LEU A 1 186 ? -12.020 -4.509 -5.670 1.00 93.88 186 LEU A O 1
ATOM 1448 N N . TYR A 1 187 ? -10.320 -3.576 -6.769 1.00 94.25 187 TYR A N 1
ATOM 1449 C CA . TYR A 1 187 ? -9.878 -2.827 -5.593 1.00 94.25 187 TYR A CA 1
ATOM 1450 C C . TYR A 1 187 ? -10.765 -1.615 -5.287 1.00 94.25 187 TYR A C 1
ATOM 1452 O O . TYR A 1 187 ? -10.956 -1.315 -4.109 1.00 94.25 187 TYR A O 1
ATOM 1460 N N . ARG A 1 188 ? -11.353 -0.955 -6.293 1.00 96.81 188 ARG A N 1
ATOM 1461 C CA . ARG A 1 188 ? -12.338 0.123 -6.091 1.00 96.81 188 ARG A CA 1
ATOM 1462 C C . ARG A 1 188 ? -13.614 -0.391 -5.442 1.00 96.81 188 ARG A C 1
ATOM 1464 O O . ARG A 1 188 ? -14.047 0.165 -4.436 1.00 96.81 188 ARG A O 1
ATOM 1471 N N . THR A 1 189 ? -14.179 -1.474 -5.966 1.00 97.06 189 THR A N 1
ATOM 1472 C CA . THR A 1 189 ? -15.373 -2.117 -5.400 1.00 97.06 189 THR A CA 1
ATOM 1473 C C . THR A 1 189 ? -15.117 -2.583 -3.971 1.00 97.06 189 THR A C 1
ATOM 1475 O O . THR A 1 189 ? -15.910 -2.276 -3.080 1.00 97.06 189 THR A O 1
ATOM 1478 N N . LYS A 1 190 ? -13.969 -3.225 -3.714 1.00 96.38 190 LYS A N 1
ATOM 1479 C CA . LYS A 1 190 ? -13.564 -3.626 -2.361 1.00 96.38 190 LYS A CA 1
ATOM 1480 C C . LYS A 1 190 ? -13.375 -2.433 -1.421 1.00 96.38 190 LYS A C 1
ATOM 1482 O O . LYS A 1 190 ? -13.814 -2.494 -0.277 1.00 96.38 190 LYS A O 1
ATOM 1487 N N . ALA A 1 191 ? -12.754 -1.346 -1.878 1.00 97.00 191 ALA A N 1
ATOM 1488 C CA . ALA A 1 191 ? -12.620 -0.126 -1.082 1.00 97.00 191 ALA A CA 1
ATOM 1489 C C . ALA A 1 191 ? -13.990 0.493 -0.761 1.00 97.00 191 ALA A C 1
ATOM 1491 O O . ALA A 1 191 ? -14.224 0.902 0.373 1.00 97.00 191 ALA A O 1
ATOM 1492 N N . GLY A 1 192 ? -14.918 0.498 -1.722 1.00 97.62 192 GLY A N 1
ATOM 1493 C CA . GLY A 1 192 ? -16.290 0.962 -1.516 1.00 97.62 192 GLY A CA 1
ATOM 1494 C C . GLY A 1 192 ? -17.107 0.069 -0.575 1.00 97.62 192 GLY A C 1
ATOM 1495 O O . GLY A 1 192 ? -17.922 0.575 0.192 1.00 97.62 192 GLY A O 1
ATOM 1496 N N . GLN A 1 193 ? -16.900 -1.252 -0.596 1.00 97.69 193 GLN A N 1
ATOM 1497 C CA . GLN A 1 193 ? -17.483 -2.178 0.387 1.00 97.69 193 GLN A CA 1
ATOM 1498 C C . GLN A 1 193 ? -16.946 -1.889 1.790 1.00 97.69 193 GLN A C 1
ATOM 1500 O O . GLN A 1 193 ? -17.728 -1.567 2.673 1.00 97.69 193 GLN A O 1
ATOM 1505 N N . LEU A 1 194 ? -15.620 -1.865 1.958 1.00 97.88 194 LEU A N 1
ATOM 1506 C CA . LEU A 1 194 ? -14.992 -1.563 3.248 1.00 97.88 194 LEU A CA 1
ATOM 1507 C C . LEU A 1 194 ? -15.390 -0.183 3.789 1.00 97.88 194 LEU A C 1
ATOM 1509 O O . LEU A 1 194 ? -15.545 -0.021 4.994 1.00 97.88 194 LEU A O 1
ATOM 1513 N N . GLY A 1 195 ? -15.575 0.809 2.914 1.00 98.00 195 GLY A N 1
ATOM 1514 C CA . GLY A 1 195 ? -16.070 2.130 3.300 1.00 98.00 195 GLY A CA 1
ATOM 1515 C C . GLY A 1 195 ? -17.503 2.096 3.840 1.00 98.00 195 GLY A C 1
ATOM 1516 O O . GLY A 1 195 ? -17.781 2.732 4.855 1.00 98.00 195 GLY A O 1
ATOM 1517 N N . ARG A 1 196 ? -18.394 1.325 3.203 1.00 98.06 196 ARG A N 1
ATOM 1518 C CA . ARG A 1 196 ? -19.771 1.115 3.683 1.00 98.06 196 ARG A CA 1
ATOM 1519 C C . ARG A 1 196 ? -19.800 0.348 5.002 1.00 98.06 196 ARG A C 1
ATOM 1521 O O . ARG A 1 196 ? -20.500 0.770 5.914 1.00 98.06 196 ARG A O 1
ATOM 1528 N N . ASP A 1 197 ? -19.000 -0.706 5.124 1.00 97.88 197 ASP A N 1
ATOM 1529 C CA . ASP A 1 197 ? -18.905 -1.502 6.353 1.00 97.88 197 ASP A CA 1
ATOM 1530 C C . ASP A 1 197 ? -18.388 -0.655 7.524 1.00 97.88 197 ASP A C 1
ATOM 1532 O O . ASP A 1 197 ? -18.908 -0.730 8.635 1.00 97.88 197 ASP A O 1
ATOM 1536 N N . LEU A 1 198 ? -17.393 0.203 7.273 1.00 98.25 198 LEU A N 1
ATOM 1537 C CA . LEU A 1 198 ? -16.863 1.130 8.271 1.00 98.25 198 LEU A CA 1
ATOM 1538 C C . LEU A 1 198 ? -17.925 2.140 8.717 1.00 98.25 198 LEU A C 1
ATOM 1540 O O . LEU A 1 198 ? -18.033 2.411 9.913 1.00 98.25 198 LEU A O 1
ATOM 1544 N N . LEU A 1 199 ? -18.706 2.689 7.781 1.00 98.31 199 LEU A N 1
ATOM 1545 C CA . LEU A 1 199 ? -19.802 3.601 8.108 1.00 98.31 199 LEU A CA 1
ATOM 1546 C C . LEU A 1 199 ? -20.866 2.902 8.966 1.00 98.31 199 LEU A C 1
ATOM 1548 O O . LEU A 1 199 ? -21.193 3.407 10.035 1.00 98.31 199 LEU A O 1
ATOM 1552 N N . ALA A 1 200 ? -21.312 1.711 8.561 1.00 98.12 200 ALA A N 1
ATOM 1553 C CA . ALA A 1 200 ? -22.289 0.924 9.311 1.00 98.12 200 ALA A CA 1
ATOM 1554 C C . ALA A 1 200 ? -21.791 0.579 10.725 1.00 98.12 200 ALA A C 1
ATOM 1556 O O . ALA A 1 200 ? -22.535 0.684 11.699 1.00 98.12 200 ALA A O 1
ATOM 1557 N N . LEU A 1 201 ? -20.510 0.220 10.867 1.00 98.00 201 LEU A N 1
ATOM 1558 C CA . LEU A 1 201 ? -19.918 -0.064 12.173 1.00 98.00 201 LEU A CA 1
ATOM 1559 C C . LEU A 1 201 ? -19.853 1.188 13.059 1.00 98.00 201 LEU A C 1
ATOM 1561 O O . LEU A 1 201 ? -20.056 1.093 14.268 1.00 98.00 201 LEU A O 1
ATOM 1565 N N . ARG A 1 202 ? -19.588 2.364 12.477 1.00 98.00 202 ARG A N 1
ATOM 1566 C CA . ARG A 1 202 ? -19.623 3.638 13.210 1.00 98.00 202 ARG A CA 1
ATOM 1567 C C . ARG A 1 202 ? -21.030 3.985 13.676 1.00 98.00 202 ARG A C 1
ATOM 1569 O O . ARG A 1 202 ? -21.186 4.359 14.830 1.00 98.00 202 ARG A O 1
ATOM 1576 N N . GLU A 1 203 ? -22.030 3.840 12.813 1.00 98.19 203 GLU A N 1
ATOM 1577 C CA . GLU A 1 203 ? -23.434 4.070 13.170 1.00 98.19 203 GLU A CA 1
ATOM 1578 C C . GLU A 1 203 ? -23.876 3.131 14.300 1.00 98.19 203 GLU A C 1
ATOM 1580 O O . GLU A 1 203 ? -24.435 3.589 15.295 1.00 98.19 203 GLU A O 1
ATOM 1585 N N . ALA A 1 204 ? -23.527 1.843 14.214 1.00 98.19 204 ALA A N 1
ATOM 1586 C CA . ALA A 1 204 ? -23.792 0.872 15.274 1.00 98.19 204 ALA A CA 1
ATOM 1587 C C . ALA A 1 204 ? -23.081 1.225 16.594 1.00 98.19 204 ALA A C 1
ATOM 1589 O O . ALA A 1 204 ? -23.654 1.052 17.669 1.00 98.19 204 ALA A O 1
ATOM 1590 N N . ALA A 1 205 ? -21.849 1.739 16.531 1.00 98.19 205 ALA A N 1
ATOM 1591 C CA . ALA A 1 205 ? -21.120 2.184 17.715 1.00 98.19 205 ALA A CA 1
ATOM 1592 C C . ALA A 1 205 ? -21.781 3.407 18.371 1.00 98.19 205 ALA A C 1
ATOM 1594 O O . ALA A 1 205 ? -21.926 3.428 19.593 1.00 98.19 205 ALA A O 1
ATOM 1595 N N . THR A 1 206 ? -22.217 4.395 17.583 1.00 98.38 206 THR A N 1
ATOM 1596 C CA . THR A 1 206 ? -22.952 5.564 18.090 1.00 98.38 206 THR A CA 1
ATOM 1597 C C . THR A 1 206 ? -24.265 5.143 18.747 1.00 98.38 206 THR A C 1
ATOM 1599 O O . THR A 1 206 ? -24.493 5.488 19.903 1.00 98.38 206 THR A O 1
ATOM 1602 N N . ALA A 1 207 ? -25.065 4.310 18.074 1.00 98.25 207 ALA A N 1
ATOM 1603 C CA . ALA A 1 207 ? -26.315 3.789 18.628 1.00 98.25 207 ALA A CA 1
ATOM 1604 C C . ALA A 1 207 ? -26.086 2.988 19.925 1.00 98.25 207 ALA A C 1
ATOM 1606 O O . ALA A 1 207 ? -26.848 3.096 20.883 1.00 98.25 207 ALA A O 1
ATOM 1607 N N . GLY A 1 208 ? -25.004 2.205 19.991 1.00 98.31 208 GLY A N 1
ATOM 1608 C CA . GLY A 1 208 ? -24.618 1.487 21.205 1.00 98.31 208 GLY A CA 1
ATOM 1609 C C . GLY A 1 208 ? -24.247 2.417 22.366 1.00 98.31 208 GLY A C 1
ATOM 1610 O O . GLY A 1 208 ? -24.610 2.140 23.508 1.00 98.31 208 GLY A O 1
ATOM 1611 N N . LEU A 1 209 ? -23.550 3.526 22.096 1.00 98.12 209 LEU A N 1
ATOM 1612 C CA . LEU A 1 209 ? -23.220 4.529 23.114 1.00 98.12 209 LEU A CA 1
ATOM 1613 C C . LEU A 1 209 ? -24.467 5.248 23.637 1.00 98.12 209 LEU A C 1
ATOM 1615 O O . LEU A 1 209 ? -24.577 5.445 24.847 1.00 98.12 209 LEU A O 1
ATOM 1619 N N . GLU A 1 210 ? -25.399 5.597 22.751 1.00 98.19 210 GLU A N 1
ATOM 1620 C CA . GLU A 1 210 ? -26.691 6.190 23.116 1.00 98.19 210 GLU A CA 1
ATOM 1621 C C . GLU A 1 210 ? -27.498 5.236 24.005 1.00 98.19 210 GLU A C 1
ATOM 1623 O O . GLU A 1 210 ? -27.887 5.613 25.108 1.00 98.19 210 GLU A O 1
ATOM 1628 N N . ALA A 1 211 ? -27.619 3.961 23.619 1.00 98.31 211 ALA A N 1
ATOM 1629 C CA . ALA A 1 211 ? -28.300 2.952 24.431 1.00 98.31 211 ALA A CA 1
ATOM 1630 C C . ALA A 1 211 ? -27.652 2.769 25.818 1.00 98.31 211 ALA A C 1
ATOM 1632 O O . ALA A 1 211 ? -28.342 2.594 26.821 1.00 98.31 211 ALA A O 1
ATOM 1633 N N . VAL A 1 212 ? -26.318 2.823 25.914 1.00 98.38 212 VAL A N 1
ATOM 1634 C CA . VAL A 1 212 ? -25.621 2.778 27.212 1.00 98.38 212 VAL A CA 1
ATOM 1635 C C . VAL A 1 212 ? -25.921 4.022 28.051 1.00 98.38 212 VAL A C 1
ATOM 1637 O O . VAL A 1 212 ? -26.059 3.902 29.270 1.00 98.38 212 VAL A O 1
ATOM 1640 N N . ALA A 1 213 ? -26.013 5.202 27.437 1.00 98.31 213 ALA A N 1
ATOM 1641 C CA . ALA A 1 213 ? -26.373 6.431 28.137 1.00 98.31 213 ALA A CA 1
ATOM 1642 C C . ALA A 1 213 ? -27.805 6.358 28.691 1.00 98.31 213 ALA A C 1
ATOM 1644 O O . ALA A 1 213 ? -27.994 6.616 29.879 1.00 98.31 213 ALA A O 1
ATOM 1645 N N . GLU A 1 214 ? -28.768 5.900 27.888 1.00 98.31 214 GLU A N 1
ATOM 1646 C CA . GLU A 1 214 ? -30.158 5.686 28.316 1.00 98.31 214 GLU A CA 1
ATOM 1647 C C . GLU A 1 214 ? -30.240 4.709 29.498 1.00 98.31 214 GLU A C 1
ATOM 1649 O O . GLU A 1 214 ? -30.827 5.021 30.532 1.00 98.31 214 GLU A O 1
ATOM 1654 N N . ARG A 1 215 ? -29.566 3.551 29.414 1.00 98.19 215 ARG A N 1
ATOM 1655 C CA . ARG A 1 215 ? -29.542 2.575 30.521 1.00 98.19 215 ARG A CA 1
ATOM 1656 C C . ARG A 1 215 ? -28.885 3.116 31.788 1.00 98.19 215 ARG A C 1
ATOM 1658 O O . ARG A 1 215 ? -29.274 2.735 32.891 1.00 98.19 215 ARG A O 1
ATOM 1665 N N . ARG A 1 216 ? -27.883 3.990 31.664 1.00 98.25 216 ARG A N 1
ATOM 1666 C CA . ARG A 1 216 ? -27.269 4.659 32.822 1.00 98.25 216 ARG A CA 1
ATOM 1667 C C . ARG A 1 216 ? -28.234 5.634 33.486 1.00 98.25 216 ARG A C 1
ATOM 1669 O O . ARG A 1 216 ? -28.280 5.675 34.712 1.00 98.25 216 ARG A O 1
ATOM 1676 N N . GLU A 1 217 ? -28.998 6.386 32.702 1.00 98.19 217 GLU A N 1
ATOM 1677 C CA . GLU A 1 217 ? -30.023 7.287 33.227 1.00 98.19 217 GLU A CA 1
ATOM 1678 C C . GLU A 1 217 ? -31.151 6.508 33.918 1.00 98.19 217 GLU A C 1
ATOM 1680 O O . GLU A 1 217 ? -31.525 6.836 35.044 1.00 98.19 217 GLU A O 1
ATOM 1685 N N . GLU A 1 218 ? -31.630 5.419 33.308 1.00 98.06 218 GLU A N 1
ATOM 1686 C CA . GLU A 1 218 ? -32.604 4.511 33.926 1.00 98.06 218 GLU A CA 1
ATOM 1687 C C . GLU A 1 218 ? -32.101 3.945 35.262 1.00 98.06 218 GLU A C 1
ATOM 1689 O O . GLU A 1 218 ? -32.830 3.982 36.254 1.00 98.06 218 GLU A O 1
ATOM 1694 N N . ASN A 1 219 ? -30.851 3.471 35.322 1.00 97.88 219 ASN A N 1
ATOM 1695 C CA . ASN A 1 219 ? -30.258 2.971 36.565 1.00 97.88 219 ASN A CA 1
ATOM 1696 C C . ASN A 1 219 ? -30.174 4.060 37.640 1.00 97.88 219 ASN A C 1
ATOM 1698 O O . ASN A 1 219 ? -30.580 3.815 38.770 1.00 97.88 219 ASN A O 1
ATOM 1702 N N . SER A 1 220 ? -29.726 5.268 37.289 1.00 98.31 220 SER A N 1
ATOM 1703 C CA . SER A 1 220 ? -29.694 6.413 38.212 1.00 98.31 220 SER A CA 1
ATOM 1704 C C . SER A 1 220 ? -31.089 6.732 38.770 1.00 98.31 220 SER A C 1
ATOM 1706 O O . SER A 1 220 ? -31.269 6.953 39.971 1.00 98.31 220 SER A O 1
ATOM 1708 N N . ASN A 1 221 ? -32.116 6.681 37.916 1.00 98.25 221 ASN A N 1
ATOM 1709 C CA . ASN A 1 221 ? -33.503 6.891 38.323 1.00 98.25 221 ASN A CA 1
ATOM 1710 C C . ASN A 1 221 ? -34.001 5.793 39.276 1.00 98.25 221 ASN A C 1
ATOM 1712 O O . ASN A 1 221 ? -34.665 6.101 40.269 1.00 98.25 221 ASN A O 1
ATOM 1716 N N . LEU A 1 222 ? -33.676 4.526 39.005 1.00 97.75 222 LEU A N 1
ATOM 1717 C CA . LEU A 1 222 ? -34.024 3.400 39.876 1.00 97.75 222 LEU A CA 1
ATOM 1718 C C . LEU A 1 222 ? -33.289 3.468 41.220 1.00 97.75 222 LEU A C 1
ATOM 1720 O O . LEU A 1 222 ? -33.916 3.276 42.259 1.00 97.75 222 LEU A O 1
ATOM 1724 N N . GLU A 1 223 ? -32.001 3.807 41.229 1.00 97.94 223 GLU A N 1
ATOM 1725 C CA . GLU A 1 223 ? -31.221 4.022 42.454 1.00 97.94 223 GLU A CA 1
ATOM 1726 C C . GLU A 1 223 ? -31.832 5.140 43.311 1.00 97.94 223 GLU A C 1
ATOM 1728 O O . GLU A 1 223 ? -32.024 4.973 44.518 1.00 97.94 223 GLU A O 1
ATOM 1733 N N . ALA A 1 224 ? -32.236 6.252 42.689 1.00 97.88 224 ALA A N 1
ATOM 1734 C CA . ALA A 1 224 ? -32.927 7.333 43.384 1.00 97.88 224 ALA A CA 1
ATOM 1735 C C . ALA A 1 224 ? -34.291 6.894 43.952 1.00 97.88 224 ALA A C 1
ATOM 1737 O O . ALA A 1 224 ? -34.674 7.321 45.045 1.00 97.88 224 ALA A O 1
ATOM 1738 N N . GLN A 1 225 ? -35.038 6.040 43.241 1.00 98.25 225 GLN A N 1
ATOM 1739 C CA . GLN A 1 225 ? -36.292 5.468 43.745 1.00 98.25 225 GLN A CA 1
ATOM 1740 C C . GLN A 1 225 ? -36.059 4.524 44.927 1.00 98.25 225 GLN A C 1
ATOM 1742 O O . GLN A 1 225 ? -36.774 4.629 45.925 1.00 98.25 225 GLN A O 1
ATOM 1747 N N . ILE A 1 226 ? -35.048 3.655 44.850 1.00 98.06 226 ILE A N 1
ATOM 1748 C CA . ILE A 1 226 ? -34.656 2.761 45.946 1.00 98.06 226 ILE A CA 1
ATOM 1749 C C . ILE A 1 226 ? -34.310 3.587 47.184 1.00 98.06 226 ILE A C 1
ATOM 1751 O O . ILE A 1 226 ? -34.902 3.361 48.236 1.00 98.06 226 ILE A O 1
ATOM 1755 N N . ALA A 1 227 ? -33.468 4.615 47.052 1.00 98.00 227 ALA A N 1
ATOM 1756 C CA . ALA A 1 227 ? -33.087 5.476 48.172 1.00 98.00 227 ALA A CA 1
ATOM 1757 C C . ALA A 1 227 ? -34.300 6.167 48.830 1.00 98.00 227 ALA A C 1
ATOM 1759 O O . ALA A 1 227 ? -34.386 6.262 50.057 1.00 98.00 227 ALA A O 1
ATOM 1760 N N . ARG A 1 228 ? -35.279 6.622 48.032 1.00 98.12 228 ARG A N 1
ATOM 1761 C CA . ARG A 1 228 ? -36.537 7.196 48.552 1.00 98.12 228 ARG A CA 1
ATOM 1762 C C . ARG A 1 228 ? -37.362 6.163 49.315 1.00 98.12 228 ARG A C 1
ATOM 1764 O O . ARG A 1 228 ? -37.871 6.467 50.395 1.00 98.12 228 ARG A O 1
ATOM 1771 N N . LEU A 1 229 ? -37.500 4.956 48.767 1.00 97.69 229 LEU A N 1
ATOM 1772 C CA . LEU A 1 229 ? -38.240 3.873 49.411 1.00 97.69 229 LEU A CA 1
ATOM 1773 C C . LEU A 1 229 ? -37.557 3.431 50.707 1.00 97.69 229 LEU A C 1
ATOM 1775 O O . LEU A 1 229 ? -38.230 3.315 51.727 1.00 97.69 229 LEU A O 1
ATOM 1779 N N . GLU A 1 230 ? -36.236 3.275 50.714 1.00 97.75 230 GLU A N 1
ATOM 1780 C CA . GLU A 1 230 ? -35.455 2.956 51.913 1.00 97.75 230 GLU A CA 1
ATOM 1781 C C . GLU A 1 230 ? -35.617 4.018 53.005 1.00 97.75 230 GLU A C 1
ATOM 1783 O O . GLU A 1 230 ? -35.860 3.674 54.163 1.00 97.75 230 GLU A O 1
ATOM 1788 N N . ALA A 1 231 ? -35.568 5.305 52.644 1.00 97.56 231 ALA A N 1
ATOM 1789 C CA . ALA A 1 231 ? -35.823 6.396 53.582 1.00 97.56 231 ALA A CA 1
ATOM 1790 C C . ALA A 1 231 ? -37.246 6.325 54.165 1.00 97.56 231 ALA A C 1
ATOM 1792 O O . ALA A 1 231 ? -37.419 6.441 55.378 1.00 97.56 231 ALA A O 1
ATOM 1793 N N . SER A 1 232 ? -38.260 6.066 53.330 1.00 97.69 232 SER A N 1
ATOM 1794 C CA . SER A 1 232 ? -39.649 5.918 53.791 1.00 97.69 232 SER A CA 1
ATOM 1795 C C . SER A 1 232 ? -39.838 4.712 54.719 1.00 97.69 232 SER A C 1
ATOM 1797 O O . SER A 1 232 ? -40.509 4.815 55.744 1.00 97.69 232 SER A O 1
ATOM 1799 N N . LEU A 1 233 ? -39.183 3.586 54.412 1.00 97.00 233 LEU A N 1
ATOM 1800 C CA . LEU A 1 233 ? -39.208 2.382 55.239 1.00 97.00 233 LEU A CA 1
ATOM 1801 C C . LEU A 1 233 ? -38.514 2.615 56.577 1.00 97.00 233 LEU A C 1
ATOM 1803 O O . LEU A 1 233 ? -38.986 2.114 57.596 1.00 97.00 233 LEU A O 1
ATOM 1807 N N . LYS A 1 234 ? -37.415 3.373 56.593 1.00 97.38 234 LYS A N 1
ATOM 1808 C CA . LYS A 1 234 ? -36.722 3.742 57.827 1.00 97.38 234 LYS A CA 1
ATOM 1809 C C . LYS A 1 234 ? -37.623 4.579 58.736 1.00 97.38 234 LYS A C 1
ATOM 1811 O O . LYS A 1 234 ? -37.775 4.225 59.900 1.00 97.38 234 LYS A O 1
ATOM 1816 N N . ILE A 1 235 ? -38.276 5.608 58.192 1.00 97.56 235 ILE A N 1
ATOM 1817 C CA . ILE A 1 235 ? -39.229 6.445 58.941 1.00 97.56 235 ILE A CA 1
ATOM 1818 C C . ILE A 1 235 ? -40.371 5.586 59.499 1.00 97.56 235 ILE A C 1
ATOM 1820 O O . ILE A 1 235 ? -40.637 5.618 60.697 1.00 97.56 235 ILE A O 1
ATOM 1824 N N . ALA A 1 236 ? -40.995 4.748 58.665 1.00 96.50 236 ALA A N 1
ATOM 1825 C CA . ALA A 1 236 ? -42.088 3.877 59.098 1.00 96.50 236 ALA A CA 1
ATOM 1826 C C . ALA A 1 236 ? -41.654 2.877 60.189 1.00 96.50 236 ALA A C 1
ATOM 1828 O O . ALA A 1 236 ? -42.421 2.585 61.109 1.00 96.50 236 ALA A O 1
ATOM 1829 N N . ARG A 1 237 ? -40.419 2.356 60.119 1.00 97.69 237 ARG A N 1
ATOM 1830 C CA . ARG A 1 237 ? -39.845 1.502 61.172 1.00 97.69 237 ARG A CA 1
ATOM 1831 C C . ARG A 1 237 ? -39.652 2.270 62.475 1.00 97.69 237 ARG A C 1
ATOM 1833 O O . ARG A 1 237 ? -40.089 1.779 63.509 1.00 97.69 237 ARG A O 1
ATOM 1840 N N . GLU A 1 238 ? -39.062 3.462 62.433 1.00 97.31 238 GLU A N 1
ATOM 1841 C CA . GLU A 1 238 ? -38.853 4.305 63.618 1.00 97.31 238 GLU A CA 1
ATOM 1842 C C . GLU A 1 238 ? -40.184 4.693 64.284 1.00 97.31 238 GLU A C 1
ATOM 1844 O O . GLU A 1 238 ? -40.318 4.612 65.510 1.00 97.31 238 GLU A O 1
ATOM 1849 N N . GLU A 1 239 ? -41.200 5.038 63.486 1.00 96.62 239 GLU A N 1
ATOM 1850 C CA . GLU A 1 239 ? -42.561 5.296 63.965 1.00 96.62 239 GLU A CA 1
ATOM 1851 C C . GLU A 1 239 ? -43.169 4.060 64.634 1.00 96.62 239 GLU A C 1
ATOM 1853 O O . GLU A 1 239 ? -43.708 4.146 65.743 1.00 96.62 239 GLU A O 1
ATOM 1858 N N . GLN A 1 240 ? -43.062 2.893 63.995 1.00 96.00 240 GLN A N 1
ATOM 1859 C CA . GLN A 1 240 ? -43.603 1.648 64.530 1.00 96.00 240 GLN A CA 1
ATOM 1860 C C . GLN A 1 240 ? -42.878 1.210 65.809 1.00 96.00 240 GLN A C 1
ATOM 1862 O O . GLN A 1 240 ? -43.532 0.822 66.777 1.00 96.00 240 GLN A O 1
ATOM 1867 N N . GLU A 1 241 ? -41.552 1.323 65.870 1.00 96.38 241 GLU A N 1
ATOM 1868 C CA . GLU A 1 241 ? -40.765 1.087 67.086 1.00 96.38 241 GLU A CA 1
ATOM 1869 C C . GLU A 1 241 ? -41.146 2.067 68.202 1.00 96.38 241 GLU A C 1
ATOM 1871 O O . GLU A 1 241 ? -41.271 1.677 69.365 1.00 96.38 241 GLU A O 1
ATOM 1876 N N . GLY A 1 242 ? -41.385 3.338 67.864 1.00 96.50 242 GLY A N 1
ATOM 1877 C CA . GLY A 1 242 ? -41.941 4.335 68.778 1.00 96.50 242 GLY A CA 1
ATOM 1878 C C . GLY A 1 242 ? -43.300 3.910 69.343 1.00 96.50 242 GLY A C 1
ATOM 1879 O O . GLY A 1 242 ? -43.499 3.935 70.561 1.00 96.50 242 GLY A O 1
ATOM 1880 N N . ARG A 1 243 ? -44.217 3.442 68.485 1.00 96.31 243 ARG A N 1
ATOM 1881 C CA . ARG A 1 243 ? -45.535 2.927 68.895 1.00 96.31 243 ARG A CA 1
ATOM 1882 C C . ARG A 1 243 ? -45.420 1.700 69.795 1.00 96.31 243 ARG A C 1
ATOM 1884 O O . ARG A 1 243 ? -46.088 1.657 70.828 1.00 96.31 243 ARG A O 1
ATOM 1891 N N . VAL A 1 244 ? -44.579 0.728 69.435 1.00 96.12 244 VAL A N 1
ATOM 1892 C CA . VAL A 1 244 ? -44.348 -0.491 70.228 1.00 96.12 244 VAL A CA 1
ATOM 1893 C C . VAL A 1 244 ? -43.775 -0.137 71.599 1.00 96.12 244 VAL A C 1
ATOM 1895 O O . VAL A 1 244 ? -44.327 -0.580 72.604 1.00 96.12 244 VAL A O 1
ATOM 1898 N N . ARG A 1 245 ? -42.755 0.731 71.670 1.00 96.50 245 ARG A N 1
ATOM 1899 C CA . ARG A 1 245 ? -42.212 1.229 72.948 1.00 96.50 245 ARG A CA 1
ATOM 1900 C C . ARG A 1 245 ? -43.279 1.918 73.794 1.00 96.50 245 ARG A C 1
ATOM 1902 O O . ARG A 1 245 ? -43.380 1.651 74.988 1.00 96.50 245 ARG A O 1
ATOM 1909 N N . GLY A 1 246 ? -44.110 2.762 73.182 1.00 96.12 246 GLY A N 1
ATOM 1910 C CA . GLY A 1 246 ? -45.208 3.438 73.873 1.00 96.12 246 GLY A CA 1
ATOM 1911 C C . GLY A 1 246 ? -46.257 2.470 74.432 1.00 96.12 246 GLY A C 1
ATOM 1912 O O . GLY A 1 246 ? -46.715 2.642 75.561 1.00 96.12 246 GLY A O 1
ATOM 1913 N N . VAL A 1 247 ? -46.634 1.436 73.672 1.00 95.56 247 VAL A N 1
ATOM 1914 C CA . VAL A 1 247 ? -47.557 0.386 74.134 1.00 95.56 247 VAL A CA 1
ATOM 1915 C C . VAL A 1 247 ? -46.922 -0.452 75.244 1.00 95.56 247 VAL A C 1
ATOM 1917 O O . VAL A 1 247 ? -47.572 -0.623 76.272 1.00 95.56 247 VAL A O 1
ATOM 1920 N N . SER A 1 248 ? -45.670 -0.897 75.086 1.00 94.75 248 SER A N 1
ATOM 1921 C CA . SER A 1 248 ? -44.936 -1.660 76.111 1.00 94.75 248 SER A CA 1
ATOM 1922 C C . SER A 1 248 ? -44.864 -0.889 77.425 1.00 94.75 248 SER A C 1
ATOM 1924 O O . SER A 1 248 ? -45.313 -1.381 78.453 1.00 94.75 248 SER A O 1
ATOM 1926 N N . GLY A 1 249 ? -44.448 0.381 77.386 1.00 96.06 249 GLY A N 1
ATOM 1927 C CA . GLY A 1 249 ? -44.365 1.213 78.587 1.00 96.06 249 GLY A CA 1
ATOM 1928 C C . GLY A 1 249 ? -45.724 1.547 79.221 1.00 96.06 249 GLY A C 1
ATOM 1929 O O . GLY A 1 249 ? -45.783 1.924 80.391 1.00 96.06 249 GLY A O 1
ATOM 1930 N N . ARG A 1 250 ? -46.841 1.450 78.484 1.00 95.38 250 ARG A N 1
ATOM 1931 C CA . ARG A 1 250 ? -48.192 1.508 79.080 1.00 95.38 250 ARG A CA 1
ATOM 1932 C C . ARG A 1 250 ? -48.579 0.174 79.709 1.00 95.38 250 ARG A C 1
ATOM 1934 O O . ARG A 1 250 ? -49.129 0.181 80.804 1.00 95.38 250 ARG A O 1
ATOM 1941 N N . ALA A 1 251 ? -48.283 -0.938 79.041 1.00 94.69 251 ALA A N 1
ATOM 1942 C CA . ALA A 1 251 ? -48.537 -2.277 79.557 1.00 94.69 251 ALA A CA 1
ATOM 1943 C C . ALA A 1 251 ? -47.759 -2.536 80.857 1.00 94.69 251 ALA A C 1
ATOM 1945 O O . ALA A 1 251 ? -48.346 -3.021 81.815 1.00 94.69 251 ALA A O 1
ATOM 1946 N N . GLU A 1 252 ? -46.490 -2.128 80.932 1.00 95.19 252 GLU A N 1
ATOM 1947 C CA . GLU A 1 252 ? -45.661 -2.208 82.144 1.00 95.19 252 GLU A CA 1
ATOM 1948 C C . GLU A 1 252 ? -46.240 -1.378 83.298 1.00 95.19 252 GLU A C 1
ATOM 1950 O O . GLU A 1 252 ? -46.305 -1.852 84.429 1.00 95.19 252 GLU A O 1
ATOM 1955 N N . ARG A 1 253 ? -46.726 -0.159 83.018 1.00 95.75 253 ARG A N 1
ATOM 1956 C CA . ARG A 1 253 ? -47.387 0.686 84.027 1.00 95.75 253 ARG A CA 1
ATOM 1957 C C . ARG A 1 253 ? -48.678 0.064 84.552 1.00 95.75 253 ARG A C 1
ATOM 1959 O O . ARG A 1 253 ? -48.876 0.025 85.760 1.00 95.75 253 ARG A O 1
ATOM 1966 N N . LEU A 1 254 ? -49.522 -0.443 83.656 1.00 94.25 254 LEU A N 1
ATOM 1967 C CA . LEU A 1 254 ? -50.747 -1.158 84.020 1.00 94.25 254 LEU A CA 1
ATOM 1968 C C . LEU A 1 254 ? -50.440 -2.433 84.812 1.00 94.25 254 LEU A C 1
ATOM 1970 O O . LEU A 1 254 ? -51.127 -2.714 85.786 1.00 94.25 254 LEU A O 1
ATOM 1974 N N . ALA A 1 255 ? -49.408 -3.189 84.432 1.00 93.88 255 ALA A N 1
ATOM 1975 C CA . ALA A 1 255 ? -48.976 -4.374 85.169 1.00 93.88 255 ALA A CA 1
ATOM 1976 C C . ALA A 1 255 ? -48.523 -4.010 86.591 1.00 93.88 255 ALA A C 1
ATOM 1978 O O . ALA A 1 255 ? -48.998 -4.616 87.546 1.00 93.88 255 ALA A O 1
ATOM 1979 N N . ALA A 1 256 ? -47.702 -2.967 86.744 1.00 94.62 256 ALA A N 1
ATOM 1980 C CA . ALA A 1 256 ? -47.279 -2.474 88.053 1.00 94.62 256 ALA A CA 1
ATOM 1981 C C . ALA A 1 256 ? -48.461 -1.975 88.906 1.00 94.62 256 ALA A C 1
ATOM 1983 O O . ALA A 1 256 ? -48.499 -2.218 90.111 1.00 94.62 256 ALA A O 1
ATOM 1984 N N . GLU A 1 257 ? -49.446 -1.310 88.295 1.00 94.88 257 GLU A N 1
ATOM 1985 C CA . GLU A 1 257 ? -50.672 -0.889 88.979 1.00 94.88 257 GLU A CA 1
ATOM 1986 C C . GLU A 1 257 ? -51.515 -2.094 89.419 1.00 94.88 257 GLU A C 1
ATOM 1988 O O . GLU A 1 257 ? -51.956 -2.145 90.565 1.00 94.88 257 GLU A O 1
ATOM 1993 N N . VAL A 1 258 ? -51.690 -3.099 88.555 1.00 94.38 258 VAL A N 1
ATOM 1994 C CA . VAL A 1 258 ? -52.390 -4.350 88.888 1.00 94.38 258 VAL A CA 1
ATOM 1995 C C . VAL A 1 258 ? -51.678 -5.094 90.014 1.00 94.38 258 VAL A C 1
ATOM 1997 O O . VAL A 1 258 ? -52.345 -5.558 90.937 1.00 94.38 258 VAL A O 1
ATOM 2000 N N . ASP A 1 259 ? -50.350 -5.190 89.981 1.00 93.19 259 ASP A N 1
ATOM 2001 C CA . ASP A 1 259 ? -49.567 -5.824 91.042 1.00 93.19 259 ASP A CA 1
ATOM 2002 C C . ASP A 1 259 ? -49.678 -5.045 92.359 1.00 93.19 259 ASP A C 1
ATOM 2004 O O . ASP A 1 259 ? -49.872 -5.648 93.416 1.00 93.19 259 ASP A O 1
ATOM 2008 N N . GLY A 1 260 ? -49.670 -3.710 92.311 1.00 94.56 260 GLY A N 1
ATOM 2009 C CA . GLY A 1 260 ? -49.931 -2.856 93.472 1.00 94.56 260 GLY A CA 1
ATOM 2010 C C . GLY A 1 260 ? -51.347 -3.030 94.037 1.00 94.56 260 GLY A C 1
AT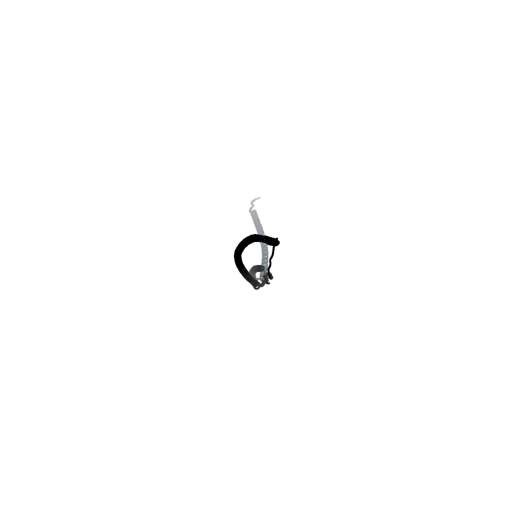OM 2011 O O . GLY A 1 260 ? -51.533 -3.167 95.249 1.00 94.56 260 GLY A O 1
ATOM 2012 N N . LEU A 1 261 ? -52.363 -3.094 93.175 1.00 93.69 261 LEU A N 1
ATOM 2013 C CA . LEU A 1 261 ? -53.747 -3.364 93.573 1.00 93.69 261 LEU A CA 1
ATOM 2014 C C . LEU A 1 261 ? -53.906 -4.774 94.154 1.00 93.69 261 LEU A C 1
ATOM 2016 O O . LEU A 1 261 ? -54.599 -4.949 95.151 1.00 93.69 261 LEU A O 1
ATOM 2020 N N . ARG A 1 262 ? -53.227 -5.779 93.593 1.00 93.44 262 ARG A N 1
ATOM 2021 C CA . ARG A 1 262 ? -53.194 -7.142 94.142 1.00 93.44 262 ARG A CA 1
ATOM 2022 C C . ARG A 1 262 ? -52.503 -7.192 95.497 1.00 93.44 262 ARG A C 1
ATOM 2024 O O . ARG A 1 262 ? -53.026 -7.837 96.399 1.00 93.44 262 ARG A O 1
ATOM 2031 N N . ALA A 1 263 ? -51.380 -6.496 95.666 1.00 92.62 263 ALA A N 1
ATOM 2032 C CA . ALA A 1 263 ? -50.671 -6.422 96.940 1.00 92.62 263 ALA A CA 1
ATOM 2033 C C . ALA A 1 263 ? -51.519 -5.727 98.017 1.00 92.62 263 ALA A C 1
ATOM 2035 O O . ALA A 1 263 ? -51.637 -6.233 99.129 1.00 92.62 263 ALA A O 1
ATOM 2036 N N . THR A 1 264 ? -52.172 -4.608 97.684 1.00 93.88 264 THR A N 1
ATOM 2037 C CA . THR A 1 264 ? -53.061 -3.892 98.617 1.00 93.88 264 THR A CA 1
ATOM 2038 C C . THR A 1 264 ? -54.336 -4.673 98.933 1.00 93.88 264 THR A C 1
ATOM 2040 O O . THR A 1 264 ? -54.743 -4.723 100.093 1.00 93.88 264 THR A O 1
ATOM 2043 N N . ALA A 1 265 ? -54.956 -5.321 97.943 1.00 90.88 265 ALA A N 1
ATOM 2044 C CA . ALA A 1 265 ? -56.098 -6.205 98.161 1.00 90.88 265 ALA A CA 1
ATOM 2045 C C . ALA A 1 265 ? -55.711 -7.425 99.007 1.00 90.88 265 ALA A C 1
ATOM 2047 O O . ALA A 1 265 ? -56.442 -7.772 99.928 1.00 90.88 265 ALA A O 1
ATOM 2048 N N . GLY A 1 266 ? -54.548 -8.028 98.744 1.00 92.06 266 GLY A N 1
ATOM 2049 C CA . GLY A 1 266 ? -53.990 -9.123 99.537 1.00 92.06 266 GLY A CA 1
ATOM 2050 C C . GLY A 1 266 ? -53.711 -8.711 100.983 1.00 92.06 266 GLY A C 1
ATOM 2051 O O . GLY A 1 266 ? -54.122 -9.414 101.899 1.00 92.06 266 GLY A O 1
ATOM 2052 N N . ALA A 1 267 ? -53.106 -7.538 101.199 1.00 91.00 267 ALA A N 1
ATOM 2053 C CA . ALA A 1 267 ? -52.873 -6.989 102.535 1.00 91.00 267 ALA A CA 1
ATOM 2054 C C . ALA A 1 267 ? -54.186 -6.722 103.289 1.00 91.00 267 ALA A C 1
ATOM 2056 O O . ALA A 1 267 ? -54.314 -7.106 104.447 1.00 91.00 267 ALA A O 1
ATOM 2057 N N . ARG A 1 268 ? -55.195 -6.136 102.627 1.00 92.31 268 ARG A N 1
ATOM 2058 C CA . ARG A 1 268 ? -56.529 -5.929 103.219 1.00 92.31 268 ARG A CA 1
ATOM 2059 C C . ARG A 1 268 ? -57.240 -7.242 103.521 1.00 92.31 268 ARG A C 1
ATOM 2061 O O . ARG A 1 268 ? -57.903 -7.345 104.543 1.00 92.31 268 ARG A O 1
ATOM 2068 N N . ALA A 1 269 ? -57.139 -8.233 102.638 1.00 91.75 269 ALA A N 1
ATOM 2069 C CA . ALA A 1 269 ? -57.730 -9.546 102.867 1.00 91.75 269 ALA A CA 1
ATOM 2070 C C . ALA A 1 269 ? -57.084 -10.238 104.075 1.00 91.75 269 ALA A C 1
ATOM 2072 O O . ALA A 1 269 ? -57.810 -10.760 104.915 1.00 91.75 269 ALA A O 1
ATOM 2073 N N . ALA A 1 270 ? -55.753 -10.174 104.198 1.00 91.12 270 ALA A N 1
ATOM 2074 C CA . ALA A 1 270 ? -55.032 -10.664 105.371 1.00 91.12 270 ALA A CA 1
ATOM 2075 C C . ALA A 1 270 ? -55.474 -9.932 106.650 1.00 91.12 270 ALA A C 1
ATOM 2077 O O . ALA A 1 270 ? -55.872 -10.580 107.608 1.00 91.12 270 ALA A O 1
ATOM 2078 N N . GLU A 1 271 ? -55.531 -8.596 106.631 1.00 92.50 271 GLU A N 1
ATOM 2079 C CA . GLU A 1 271 ? -56.006 -7.789 107.764 1.00 92.50 271 GLU A CA 1
ATOM 2080 C C . GLU A 1 271 ? -57.453 -8.133 108.167 1.00 92.50 271 GLU A C 1
ATOM 2082 O O . GLU A 1 271 ? -57.783 -8.194 109.352 1.00 92.50 271 GLU A O 1
ATOM 2087 N N . MET A 1 272 ? -58.340 -8.364 107.195 1.00 90.12 272 MET A N 1
ATOM 2088 C CA . MET A 1 272 ? -59.725 -8.759 107.460 1.00 90.12 272 MET A CA 1
ATOM 2089 C C . MET A 1 272 ? -59.831 -10.186 108.004 1.00 90.12 272 MET A C 1
ATOM 2091 O O . MET A 1 272 ? -60.672 -10.424 108.870 1.00 90.12 272 MET A O 1
ATOM 2095 N N . GLU A 1 273 ? -58.997 -11.120 107.540 1.00 91.50 273 GLU A N 1
ATOM 2096 C CA . GLU A 1 273 ? -58.951 -12.479 108.089 1.00 91.50 273 GLU A CA 1
ATOM 2097 C C . GLU A 1 273 ? -58.378 -12.480 109.513 1.00 91.50 273 GLU A C 1
ATOM 2099 O O . GLU A 1 273 ? -58.951 -13.125 110.388 1.00 91.50 273 GLU A O 1
ATOM 2104 N N . ASP A 1 274 ? -57.344 -11.678 109.787 1.00 91.44 274 ASP A N 1
ATOM 2105 C CA . ASP A 1 274 ? -56.799 -11.479 111.135 1.00 91.44 274 ASP A CA 1
ATOM 2106 C C . ASP A 1 274 ? -57.859 -10.892 112.077 1.00 91.44 274 ASP A C 1
ATOM 2108 O O . ASP A 1 274 ? -58.067 -11.399 113.181 1.00 91.44 274 ASP A O 1
ATOM 2112 N N . ARG A 1 275 ? -58.602 -9.869 111.628 1.00 92.62 275 ARG A N 1
ATOM 2113 C CA . ARG A 1 275 ? -59.730 -9.298 112.387 1.00 92.62 275 ARG A CA 1
ATOM 2114 C C . ARG A 1 275 ? -60.830 -10.319 112.637 1.00 92.62 275 ARG A C 1
ATOM 2116 O O . ARG A 1 275 ? -61.341 -10.402 113.749 1.00 92.62 275 ARG A O 1
ATOM 2123 N N . LYS A 1 276 ? -61.213 -11.089 111.620 1.00 91.56 276 LYS A N 1
ATOM 2124 C CA . LYS A 1 276 ? -62.222 -12.146 111.748 1.00 91.56 276 LYS A CA 1
ATOM 2125 C C . LYS A 1 276 ? -61.770 -13.215 112.742 1.00 91.56 276 LYS A C 1
ATOM 2127 O O . LYS A 1 276 ? -62.575 -13.628 113.568 1.00 91.56 276 LYS A O 1
ATOM 2132 N N . SER A 1 277 ? -60.507 -13.631 112.684 1.00 91.44 277 SER A N 1
ATOM 2133 C CA . SER A 1 277 ? -59.904 -14.577 113.627 1.00 91.44 277 SER A CA 1
ATOM 2134 C C . SER A 1 277 ? -59.906 -14.025 115.058 1.00 91.44 277 SER A C 1
ATOM 2136 O O . SER A 1 277 ? -60.332 -14.716 115.982 1.00 91.44 277 SER A O 1
ATOM 2138 N N . ALA A 1 278 ? -59.542 -12.752 115.242 1.00 92.62 278 ALA A N 1
ATOM 2139 C CA . ALA A 1 278 ? -59.585 -12.081 116.540 1.00 92.62 278 ALA A CA 1
ATOM 2140 C C . ALA A 1 278 ? -61.010 -12.024 117.119 1.00 92.62 278 ALA A C 1
ATOM 2142 O O . ALA A 1 278 ? -61.226 -12.435 118.256 1.00 92.62 278 ALA A O 1
ATOM 2143 N N . VAL A 1 279 ? -62.000 -11.603 116.323 1.00 91.31 279 VAL A N 1
ATOM 2144 C CA . VAL A 1 279 ? -63.412 -11.578 116.746 1.00 91.31 279 VAL A CA 1
ATOM 2145 C C . VAL A 1 279 ? -63.932 -12.990 117.026 1.00 91.31 279 VAL A C 1
ATOM 2147 O O . VAL A 1 279 ? -64.675 -13.192 117.981 1.00 91.31 279 VAL A O 1
ATOM 2150 N N . ALA A 1 280 ? -63.540 -13.991 116.232 1.00 90.88 280 ALA A N 1
ATOM 2151 C CA . ALA A 1 280 ? -63.910 -15.380 116.488 1.00 90.88 280 ALA A CA 1
ATOM 2152 C C . ALA A 1 280 ? -63.359 -15.872 117.838 1.00 90.88 280 ALA A C 1
ATOM 2154 O O . ALA A 1 280 ? -64.094 -16.507 118.594 1.00 90.88 280 ALA A O 1
ATOM 2155 N N . ALA A 1 281 ? -62.113 -15.524 118.174 1.00 91.31 281 ALA A N 1
ATOM 2156 C CA . ALA A 1 281 ? -61.528 -15.821 119.478 1.00 91.31 281 ALA A CA 1
ATOM 2157 C C . ALA A 1 281 ? -62.255 -15.083 120.617 1.00 91.31 281 ALA A C 1
ATOM 2159 O O . ALA A 1 281 ? -62.544 -15.686 121.650 1.00 91.31 281 ALA A O 1
ATOM 2160 N N . GLU A 1 282 ? -62.616 -13.809 120.433 1.00 91.56 282 GLU A N 1
ATOM 2161 C CA . GLU A 1 282 ? -63.430 -13.062 121.402 1.00 91.56 282 GLU A CA 1
ATOM 2162 C C . GLU A 1 282 ? -64.787 -13.739 121.639 1.00 91.56 282 GLU A C 1
ATOM 2164 O O . GLU A 1 282 ? -65.168 -13.972 122.788 1.00 91.56 282 GLU A O 1
ATOM 2169 N N . VAL A 1 283 ? -65.490 -14.139 120.574 1.00 91.00 283 VAL A N 1
ATOM 2170 C CA . VAL A 1 283 ? -66.762 -14.870 120.680 1.00 91.00 283 VAL A CA 1
ATOM 2171 C C . VAL A 1 283 ? -66.576 -16.192 121.421 1.00 91.00 283 VAL A C 1
ATOM 2173 O O . VAL A 1 283 ? -67.369 -16.498 122.308 1.00 91.00 283 VAL A O 1
ATOM 2176 N N . GLU A 1 284 ? -65.525 -16.956 121.118 1.00 91.81 284 GLU A N 1
ATOM 2177 C CA . GLU A 1 284 ? -65.231 -18.215 121.807 1.00 91.81 284 GLU A CA 1
ATOM 2178 C C . GLU A 1 284 ? -64.952 -17.994 123.306 1.00 91.81 284 GLU A C 1
ATOM 2180 O O . GLU A 1 284 ? -65.445 -18.743 124.151 1.00 91.81 284 GLU A O 1
ATOM 2185 N N . THR A 1 285 ? -64.208 -16.944 123.672 1.00 91.50 285 THR A N 1
ATOM 2186 C CA . THR A 1 285 ? -63.966 -16.609 125.087 1.00 91.50 285 THR A CA 1
ATOM 2187 C C . THR A 1 285 ? -65.239 -16.184 125.818 1.00 91.50 285 THR A C 1
ATOM 2189 O O . THR A 1 285 ? -65.469 -16.638 126.940 1.00 91.50 285 THR A O 1
ATOM 2192 N N . LEU A 1 286 ? -66.102 -15.383 125.184 1.00 91.44 286 LEU A N 1
ATOM 2193 C CA . LEU A 1 286 ? -67.400 -14.994 125.740 1.00 91.44 286 LEU A CA 1
ATOM 2194 C C . LEU A 1 286 ? -68.335 -16.196 125.892 1.00 91.44 286 LEU A C 1
ATOM 2196 O O . LEU A 1 286 ? -68.993 -16.324 126.922 1.00 91.44 286 LEU A O 1
ATOM 2200 N N . GLN A 1 287 ? -68.367 -17.098 124.907 1.00 90.69 287 GLN A N 1
ATOM 2201 C CA . GLN A 1 287 ? -69.135 -18.343 124.978 1.00 90.69 287 GLN A CA 1
ATOM 2202 C C . GLN A 1 287 ? -68.661 -19.222 126.135 1.00 90.69 287 GLN A C 1
ATOM 2204 O O . GLN A 1 287 ? -69.484 -19.631 126.950 1.00 90.69 287 GLN A O 1
ATOM 2209 N N . ARG A 1 288 ? -67.346 -19.440 126.277 1.00 89.88 288 ARG A N 1
ATOM 2210 C CA . ARG A 1 288 ? -66.778 -20.166 127.426 1.00 89.88 288 ARG A CA 1
ATOM 2211 C C . ARG A 1 288 ? -67.137 -19.507 128.758 1.00 89.88 288 ARG A C 1
ATOM 2213 O O . ARG A 1 288 ? -67.469 -20.207 129.712 1.00 89.88 288 ARG A O 1
ATOM 2220 N N . GLY A 1 289 ? -67.088 -18.175 128.829 1.00 90.69 289 GLY A N 1
ATOM 2221 C CA . GLY A 1 289 ? -67.498 -17.414 130.011 1.00 90.69 289 GLY A CA 1
ATOM 2222 C C . GLY A 1 289 ? -68.975 -17.626 130.354 1.00 90.69 289 GLY A C 1
ATOM 2223 O O . GLY A 1 289 ? -69.302 -17.964 131.490 1.00 90.69 289 GLY A O 1
ATOM 2224 N N . TYR A 1 290 ? -69.857 -17.517 129.359 1.00 88.44 290 TYR A N 1
ATOM 2225 C CA . TYR A 1 290 ? -71.290 -17.759 129.512 1.00 88.44 290 TYR A CA 1
ATOM 2226 C C . TYR A 1 290 ? -71.593 -19.205 129.937 1.00 88.44 290 TYR A C 1
ATOM 2228 O O . TYR A 1 290 ? -72.364 -19.431 130.867 1.00 88.44 290 TYR A O 1
ATOM 2236 N N . GLU A 1 291 ? -70.961 -20.201 129.313 1.00 89.06 291 GLU A N 1
ATOM 2237 C CA . GLU A 1 291 ? -71.108 -21.614 129.685 1.00 89.06 291 GLU A CA 1
ATOM 2238 C C . GLU A 1 291 ? -70.627 -21.895 131.114 1.00 89.06 291 GLU A C 1
ATOM 2240 O O . GLU A 1 291 ? -71.265 -22.663 131.845 1.00 89.06 291 GLU A O 1
ATOM 2245 N N . ALA A 1 292 ? -69.533 -21.256 131.537 1.00 89.50 292 ALA A N 1
ATOM 2246 C CA . ALA A 1 292 ? -69.037 -21.339 132.904 1.00 89.50 292 ALA A CA 1
ATOM 2247 C C . ALA A 1 292 ? -70.026 -20.715 133.903 1.00 89.50 292 ALA A C 1
ATOM 2249 O O . ALA A 1 292 ? -70.308 -21.332 134.931 1.00 89.50 292 ALA A O 1
ATOM 2250 N N . GLU A 1 293 ? -70.611 -19.552 133.597 1.00 88.75 293 GLU A N 1
ATOM 2251 C CA . GLU A 1 293 ? -71.653 -18.936 134.431 1.00 88.75 293 GLU A CA 1
ATOM 2252 C C . GLU A 1 293 ? -72.916 -19.794 134.512 1.00 88.75 293 GLU A C 1
ATOM 2254 O O . GLU A 1 293 ? -73.426 -20.030 135.607 1.00 88.75 293 GLU A O 1
ATOM 2259 N N . VAL A 1 294 ? -73.398 -20.328 133.386 1.00 89.06 294 VAL A N 1
ATOM 2260 C CA . VAL A 1 294 ? -74.548 -21.245 133.361 1.00 89.06 294 VAL A CA 1
ATOM 2261 C C . VAL A 1 294 ? -74.259 -22.485 134.201 1.00 89.06 294 VAL A C 1
ATOM 2263 O O . VAL A 1 294 ? -75.114 -22.922 134.971 1.00 89.06 294 VAL A O 1
ATOM 2266 N N . SER A 1 295 ? -73.059 -23.053 134.089 1.00 88.00 295 SER A N 1
ATOM 2267 C CA . SER A 1 295 ? -72.646 -24.207 134.890 1.00 88.00 295 SER A CA 1
ATOM 2268 C C . SER A 1 295 ? -72.578 -23.861 136.379 1.00 88.00 295 SER A C 1
ATOM 2270 O O . SER A 1 295 ? -73.080 -24.629 137.199 1.00 88.00 295 SER A O 1
ATOM 2272 N N . ARG A 1 296 ? -72.045 -22.684 136.733 1.00 91.06 296 ARG A N 1
ATOM 2273 C CA . ARG A 1 296 ? -72.005 -22.180 138.113 1.00 91.06 296 ARG A CA 1
ATOM 2274 C C . ARG A 1 296 ? -73.410 -22.023 138.689 1.00 91.06 296 ARG A C 1
ATOM 2276 O O . ARG A 1 296 ? -73.698 -22.593 139.736 1.00 91.06 296 ARG A O 1
ATOM 2283 N N . LEU A 1 297 ? -74.304 -21.343 137.969 1.00 88.56 297 LEU A N 1
ATOM 2284 C CA . LEU A 1 297 ? -75.704 -21.157 138.358 1.00 88.56 297 LEU A CA 1
ATOM 2285 C C . LEU A 1 297 ? -76.448 -22.492 138.476 1.00 88.56 297 LEU A C 1
ATOM 2287 O O . LEU A 1 297 ? -77.235 -22.675 139.399 1.00 88.56 297 LEU A O 1
ATOM 2291 N N . ARG A 1 298 ? -76.188 -23.455 137.581 1.00 89.00 298 ARG A N 1
ATOM 2292 C CA . ARG A 1 298 ? -76.753 -24.811 137.677 1.00 89.00 298 ARG A CA 1
ATOM 2293 C C . ARG A 1 298 ? -76.295 -25.530 138.946 1.00 89.00 298 ARG A C 1
ATOM 2295 O O . ARG A 1 298 ? -77.115 -26.191 139.578 1.00 89.00 298 ARG A O 1
ATOM 2302 N N . VAL A 1 299 ? -75.020 -25.412 139.321 1.00 88.75 299 VAL A N 1
ATOM 2303 C CA . VAL A 1 299 ? -74.486 -25.994 140.565 1.00 88.75 299 VAL A CA 1
ATOM 2304 C C . VAL A 1 299 ? -75.075 -25.298 141.793 1.00 88.75 299 VAL A C 1
ATOM 2306 O O . VAL A 1 299 ? -75.535 -25.985 142.701 1.00 88.75 299 VAL A O 1
ATOM 2309 N N . GLU A 1 300 ? -75.133 -23.964 141.805 1.00 86.50 300 GLU A N 1
ATOM 2310 C CA . GLU A 1 300 ? -75.752 -23.179 142.884 1.00 86.50 300 GLU A CA 1
ATOM 2311 C C . GLU A 1 300 ? -77.237 -23.539 143.065 1.00 86.50 300 GLU A C 1
ATOM 2313 O O . GLU A 1 300 ? -77.676 -23.824 144.179 1.00 86.50 300 GLU A O 1
ATOM 2318 N N . LEU A 1 301 ? -78.003 -23.610 141.970 1.00 86.69 301 LEU A N 1
ATOM 2319 C CA . LEU A 1 301 ? -79.417 -23.992 141.993 1.00 86.69 301 LEU A CA 1
ATOM 2320 C C . LEU A 1 301 ? -79.604 -25.434 142.477 1.00 86.69 301 LEU A C 1
ATOM 2322 O O . LEU A 1 301 ? -80.502 -25.707 143.273 1.00 86.69 301 LEU A O 1
ATOM 2326 N N . ARG A 1 302 ? -78.750 -26.363 142.027 1.00 87.25 302 ARG A N 1
ATOM 2327 C CA . ARG A 1 302 ? -78.767 -27.754 142.496 1.00 87.25 302 ARG A CA 1
ATOM 2328 C C . ARG A 1 302 ? -78.470 -27.840 143.993 1.00 87.25 302 ARG A C 1
ATOM 2330 O O . ARG A 1 302 ? -79.188 -28.544 144.695 1.00 87.25 302 ARG A O 1
ATOM 2337 N N . GLY A 1 303 ? -77.484 -27.088 144.481 1.00 85.75 303 GLY A N 1
ATOM 2338 C CA . GLY A 1 303 ? -77.171 -26.994 145.907 1.00 85.75 303 GLY A CA 1
ATOM 2339 C C . GLY A 1 303 ? -78.334 -26.424 146.725 1.00 85.75 303 GLY A C 1
ATOM 2340 O O . GLY A 1 303 ? -78.677 -26.971 147.771 1.00 85.75 303 GLY A O 1
ATOM 2341 N N . ALA A 1 304 ? -79.009 -25.384 146.225 1.00 84.38 304 ALA A N 1
ATOM 2342 C CA . ALA A 1 304 ? -80.202 -24.829 146.865 1.00 84.38 304 ALA A CA 1
ATOM 2343 C C . ALA A 1 304 ? -81.364 -25.842 146.912 1.00 84.38 304 ALA A C 1
ATOM 2345 O O . ALA A 1 304 ? -82.027 -25.975 147.942 1.00 84.38 304 ALA A O 1
ATOM 2346 N N . LEU A 1 305 ? -81.588 -26.597 145.830 1.00 82.94 305 LEU A N 1
ATOM 2347 C CA . LEU A 1 305 ? -82.595 -27.664 145.785 1.00 82.94 305 LEU A CA 1
ATOM 2348 C C . LEU A 1 305 ? -82.269 -28.812 146.751 1.00 82.94 305 LEU A C 1
ATOM 2350 O O . LEU A 1 305 ? -83.167 -29.289 147.445 1.00 82.94 305 LEU A O 1
ATOM 2354 N N . GLU A 1 306 ? -81.006 -29.235 146.845 1.00 83.56 306 GLU A N 1
ATOM 2355 C CA . GLU A 1 306 ? -80.557 -30.231 147.828 1.00 83.56 306 GLU A CA 1
ATOM 2356 C C . GLU A 1 306 ? -80.767 -29.737 149.265 1.00 83.56 306 GLU A C 1
ATOM 2358 O O . GLU A 1 306 ? -81.309 -30.478 150.087 1.00 83.56 306 GLU A O 1
ATOM 2363 N N . ALA A 1 307 ? -80.450 -28.474 149.559 1.00 81.12 307 ALA A N 1
ATOM 2364 C CA . ALA A 1 307 ? -80.715 -27.871 150.865 1.00 81.12 307 ALA A CA 1
ATOM 2365 C C . ALA A 1 307 ? -82.222 -27.829 151.193 1.00 81.12 307 ALA A C 1
ATOM 2367 O O . ALA A 1 307 ? -82.627 -28.155 152.312 1.00 81.12 307 ALA A O 1
ATOM 2368 N N . MET A 1 308 ? -83.080 -27.502 150.218 1.00 81.00 308 MET A N 1
ATOM 2369 C CA . MET A 1 308 ? -84.539 -27.542 150.392 1.00 81.00 308 MET A CA 1
ATOM 2370 C C . MET A 1 308 ? -85.070 -28.966 150.615 1.00 81.00 308 MET A C 1
ATOM 2372 O O . MET A 1 308 ? -85.961 -29.164 151.445 1.00 81.00 308 MET A O 1
ATOM 2376 N N . LEU A 1 309 ? -84.530 -29.965 149.910 1.00 80.50 309 LEU A N 1
ATOM 2377 C CA . LEU A 1 309 ? -84.883 -31.376 150.105 1.00 80.50 309 LEU A CA 1
ATOM 2378 C C . LEU A 1 309 ? -84.470 -31.875 151.493 1.00 80.50 309 LEU A C 1
ATOM 2380 O O . LEU A 1 309 ? -85.272 -32.518 152.171 1.00 80.50 309 LEU A O 1
ATOM 2384 N N . GLN A 1 310 ? -83.263 -31.530 151.946 1.00 81.75 310 GLN A N 1
ATOM 2385 C CA . GLN A 1 310 ? -82.783 -31.849 153.293 1.00 81.75 310 GLN A CA 1
ATOM 2386 C C . GLN A 1 310 ? -83.652 -31.188 154.368 1.00 81.75 310 GLN A C 1
ATOM 2388 O O . GLN A 1 310 ? -84.053 -31.851 155.325 1.00 81.75 310 GLN A O 1
ATOM 2393 N N . HIS A 1 311 ? -84.022 -29.917 154.186 1.00 82.75 311 HIS A N 1
ATOM 2394 C CA . HIS A 1 311 ? -84.936 -29.221 155.093 1.00 82.75 311 HIS A CA 1
ATOM 2395 C C . HIS A 1 311 ? -86.321 -29.886 155.130 1.00 82.75 311 HIS A C 1
ATOM 2397 O O . HIS A 1 311 ? -86.887 -30.095 156.203 1.00 82.75 311 HIS A O 1
ATOM 2403 N N . ARG A 1 312 ? -86.869 -30.280 153.971 1.00 86.06 312 ARG A N 1
ATOM 2404 C CA . ARG A 1 312 ? -88.136 -31.023 153.902 1.00 86.06 312 ARG A CA 1
ATOM 2405 C C . ARG A 1 312 ? -88.046 -32.357 154.645 1.00 86.06 312 ARG A C 1
ATOM 2407 O O . ARG A 1 312 ? -88.940 -32.654 155.435 1.00 86.06 312 ARG A O 1
ATOM 2414 N N . MET A 1 313 ? -86.987 -33.137 154.422 1.00 78.44 313 MET A N 1
ATOM 2415 C CA . MET A 1 313 ? -86.751 -34.390 155.148 1.00 78.44 313 MET A CA 1
ATOM 2416 C C . MET A 1 313 ? -86.654 -34.166 156.659 1.00 78.44 313 MET A C 1
ATOM 2418 O O . MET A 1 313 ? -87.271 -34.904 157.422 1.00 78.44 313 MET A O 1
ATOM 2422 N N . TYR A 1 314 ? -85.939 -33.126 157.093 1.00 79.06 314 TYR A N 1
ATOM 2423 C CA . TYR A 1 314 ? -85.826 -32.757 158.502 1.00 79.06 314 TYR A CA 1
ATOM 2424 C C . TYR A 1 314 ? -87.196 -32.435 159.123 1.00 79.06 314 TYR A C 1
ATOM 2426 O O . TYR A 1 314 ? -87.541 -32.961 160.184 1.00 79.06 314 TYR A O 1
ATOM 2434 N N . CYS A 1 315 ? -88.026 -31.634 158.444 1.00 76.56 315 CYS A N 1
ATOM 2435 C CA . CYS A 1 315 ? -89.397 -31.357 158.884 1.00 76.56 315 CYS A CA 1
ATOM 2436 C C . CYS A 1 315 ? -90.262 -32.627 158.937 1.00 76.56 315 CYS A C 1
ATOM 2438 O O . CYS A 1 315 ? -91.055 -32.790 159.864 1.00 76.56 315 CYS A O 1
ATOM 2440 N N . GLN A 1 316 ? -90.102 -33.533 157.972 1.00 78.00 316 GLN A N 1
ATOM 2441 C CA . GLN A 1 316 ? -90.865 -34.778 157.893 1.00 78.00 316 GLN A CA 1
ATOM 2442 C C . GLN A 1 316 ? -90.497 -35.745 159.034 1.00 78.00 316 GLN A C 1
ATOM 2444 O O . GLN A 1 316 ? -91.387 -36.239 159.723 1.00 78.00 316 GLN A O 1
ATOM 2449 N N . GLN A 1 317 ? -89.204 -35.907 159.333 1.00 75.88 317 GLN A N 1
ATOM 2450 C CA . GLN A 1 317 ? -88.715 -36.694 160.475 1.00 75.88 317 GLN A CA 1
ATOM 2451 C C . GLN A 1 317 ? -89.171 -36.115 161.825 1.00 75.88 317 GLN A C 1
ATOM 2453 O O . GLN A 1 317 ? -89.559 -36.849 162.734 1.00 75.88 317 GLN A O 1
ATOM 2458 N N . ARG A 1 318 ? -89.181 -34.782 161.960 1.00 75.50 318 ARG A N 1
ATOM 2459 C CA . ARG A 1 318 ? -89.707 -34.069 163.138 1.00 75.50 318 ARG A CA 1
ATOM 2460 C C . ARG A 1 318 ? -91.203 -34.328 163.361 1.00 75.50 318 ARG A C 1
ATOM 2462 O O . ARG A 1 318 ? -91.626 -34.473 164.508 1.00 75.50 318 ARG A O 1
ATOM 2469 N N . LEU A 1 319 ? -91.993 -34.378 162.288 1.00 67.94 319 LEU A N 1
ATOM 2470 C CA . LEU A 1 319 ? -93.430 -34.667 162.338 1.00 67.94 319 LEU A CA 1
ATOM 2471 C C . LEU A 1 319 ? -93.709 -36.134 162.690 1.00 67.94 319 LEU A C 1
ATOM 2473 O O . LEU A 1 319 ? -94.576 -36.404 163.520 1.00 67.94 319 LEU A O 1
ATOM 2477 N N . GLU A 1 320 ? -92.940 -37.075 162.137 1.00 69.44 320 GLU A N 1
ATOM 2478 C CA . GLU A 1 320 ? -93.036 -38.500 162.486 1.00 69.44 320 GLU A CA 1
ATOM 2479 C C . GLU A 1 320 ? -92.653 -38.761 163.952 1.00 69.44 320 GLU A C 1
ATOM 2481 O O . GLU A 1 320 ? -93.343 -39.511 164.648 1.00 69.44 320 GLU A O 1
ATOM 2486 N N . GLY A 1 321 ? -91.629 -38.068 164.466 1.00 68.00 321 GLY A N 1
ATOM 2487 C CA . GLY A 1 321 ? -91.257 -38.109 165.883 1.00 68.00 321 GLY A CA 1
ATOM 2488 C C . GLY A 1 321 ? -92.348 -37.566 166.816 1.00 68.00 321 GLY A C 1
ATOM 2489 O O . GLY A 1 321 ? -92.637 -38.169 167.851 1.00 68.00 321 GLY A O 1
ATOM 2490 N N . ALA A 1 322 ? -93.022 -36.476 166.433 1.00 60.75 322 ALA A N 1
ATOM 2491 C CA . ALA A 1 322 ? -94.152 -35.935 167.192 1.00 60.75 322 ALA A CA 1
ATOM 2492 C C . ALA A 1 322 ? -95.371 -36.882 167.177 1.00 60.75 322 ALA A C 1
ATOM 2494 O O . ALA A 1 322 ? -96.022 -37.072 168.205 1.00 60.75 322 ALA A O 1
ATOM 2495 N N . ALA A 1 323 ? -95.642 -37.544 166.047 1.00 60.16 323 ALA A N 1
ATOM 2496 C CA . ALA A 1 323 ? -96.719 -38.529 165.923 1.00 60.16 323 ALA A CA 1
ATOM 2497 C C . ALA A 1 323 ? -96.462 -39.824 166.725 1.00 60.16 323 ALA A C 1
ATOM 2499 O O . ALA A 1 323 ? -97.407 -40.500 167.143 1.00 60.16 323 ALA A O 1
ATOM 2500 N N . ALA A 1 324 ? -95.198 -40.189 166.961 1.00 60.75 324 ALA A N 1
ATOM 2501 C CA . ALA A 1 324 ? -94.828 -41.309 167.828 1.00 60.75 324 ALA A CA 1
ATOM 2502 C C . ALA A 1 324 ? -95.014 -40.976 169.322 1.00 60.75 324 ALA A C 1
ATOM 2504 O O . ALA A 1 324 ? -95.532 -41.803 170.074 1.00 60.75 324 ALA A O 1
ATOM 2505 N N . ALA A 1 325 ? -94.679 -39.750 169.742 1.00 61.00 325 ALA A N 1
ATOM 2506 C CA . ALA A 1 325 ? -94.836 -39.296 171.127 1.00 61.00 325 ALA A CA 1
ATOM 2507 C C . ALA A 1 325 ? -96.311 -39.233 171.577 1.00 61.00 325 ALA A C 1
ATOM 2509 O O . ALA A 1 325 ? -96.630 -39.618 172.701 1.00 61.00 325 ALA A O 1
ATOM 2510 N N . VAL A 1 326 ? -97.230 -38.834 170.688 1.00 60.56 326 VAL A N 1
ATOM 2511 C CA . VAL A 1 326 ? -98.679 -38.794 170.981 1.00 60.56 326 VAL A CA 1
ATOM 2512 C C . VAL A 1 326 ? -99.263 -40.200 171.191 1.00 60.56 326 VAL A C 1
ATOM 2514 O O . VAL A 1 326 ? -100.092 -40.396 172.078 1.00 60.56 326 VAL A O 1
ATOM 2517 N N . ARG A 1 327 ? -98.779 -41.213 170.456 1.00 61.44 327 ARG A N 1
ATOM 2518 C CA . ARG A 1 327 ? -99.200 -42.615 170.649 1.00 61.44 327 ARG A CA 1
ATOM 2519 C C . ARG A 1 327 ? -98.735 -43.208 171.984 1.00 61.44 327 ARG A C 1
ATOM 2521 O O . ARG A 1 327 ? -99.452 -44.025 172.553 1.00 61.44 327 ARG A O 1
ATOM 2528 N N . ALA A 1 328 ? -97.584 -42.781 172.504 1.00 60.47 328 ALA A N 1
ATOM 2529 C CA . ALA A 1 328 ? -97.059 -43.255 173.787 1.00 60.47 328 ALA A CA 1
ATOM 2530 C C . ALA A 1 328 ? -97.857 -42.724 174.996 1.00 60.47 328 ALA A C 1
ATOM 2532 O O . ALA A 1 328 ? -98.094 -43.467 175.947 1.00 60.47 328 ALA A O 1
ATOM 2533 N N . VAL A 1 329 ? -98.340 -41.477 174.937 1.00 60.69 329 VAL A N 1
ATOM 2534 C CA . VAL A 1 329 ? -99.157 -40.868 176.008 1.00 60.69 329 VAL A CA 1
ATOM 2535 C C . VAL A 1 329 ? -100.557 -41.493 176.074 1.00 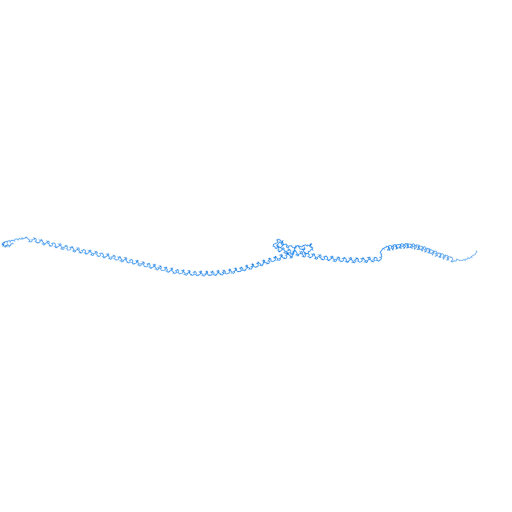60.69 329 VAL A C 1
ATOM 2537 O O . VAL A 1 329 ? -101.106 -41.679 177.158 1.00 60.69 329 VAL A O 1
ATOM 2540 N N . GLN A 1 330 ? -101.116 -41.909 174.934 1.00 56.44 330 GLN A N 1
ATOM 2541 C CA . GLN A 1 330 ? -102.449 -42.516 174.875 1.00 56.44 330 GLN A CA 1
ATOM 2542 C C . GLN A 1 330 ? -102.500 -43.957 175.422 1.00 56.44 330 GLN A C 1
ATOM 2544 O O . GLN A 1 330 ? -103.560 -44.404 175.848 1.00 56.44 330 GLN A O 1
ATOM 2549 N N . ALA A 1 331 ? -101.360 -44.656 175.489 1.00 59.03 331 ALA A N 1
ATOM 2550 C CA . ALA A 1 331 ? -101.254 -45.994 176.081 1.00 59.03 331 ALA A CA 1
ATOM 2551 C C . ALA A 1 331 ? -101.108 -45.989 177.621 1.00 59.03 331 ALA A C 1
ATOM 2553 O O . ALA A 1 331 ? -101.374 -47.003 178.260 1.00 59.03 331 ALA A O 1
ATOM 2554 N N . GLN A 1 332 ? -100.722 -44.861 178.236 1.00 56.28 332 GLN A N 1
ATOM 2555 C CA . GLN A 1 332 ? -100.547 -44.742 179.695 1.00 56.28 332 GLN A CA 1
ATOM 2556 C C . GLN A 1 332 ? -101.824 -44.327 180.453 1.00 56.28 332 GLN A C 1
ATOM 2558 O O . GLN A 1 332 ? -101.878 -44.479 181.669 1.00 56.28 332 GLN A O 1
ATOM 2563 N N . VAL A 1 333 ? -102.875 -43.864 179.764 1.00 56.09 333 VAL A N 1
ATOM 2564 C CA . VAL A 1 333 ? -104.133 -43.381 180.383 1.00 56.09 333 VAL A CA 1
ATOM 2565 C C . VAL A 1 333 ? -105.181 -44.502 180.577 1.00 56.09 333 VAL A C 1
ATOM 2567 O O . VAL A 1 333 ? -106.206 -44.296 181.218 1.00 56.09 333 VAL A O 1
ATOM 2570 N N . SER A 1 334 ? -104.924 -45.726 180.099 1.00 52.25 334 SER A N 1
ATOM 2571 C CA . SER A 1 334 ? -105.872 -46.859 180.167 1.00 52.25 334 SER A CA 1
ATOM 2572 C C . SER A 1 334 ? -105.761 -47.758 181.419 1.00 52.25 334 SER A C 1
ATOM 2574 O O . SER A 1 334 ? -106.450 -48.773 181.477 1.00 52.25 334 SER A O 1
ATOM 2576 N N . ALA A 1 335 ? -104.939 -47.425 182.425 1.00 46.09 335 ALA A N 1
ATOM 2577 C CA . ALA A 1 335 ? -104.771 -48.230 183.649 1.00 46.09 335 ALA A CA 1
ATOM 2578 C C . ALA A 1 335 ? -104.918 -47.379 184.938 1.00 46.09 335 ALA A C 1
ATOM 2580 O O . ALA A 1 335 ? -104.006 -46.669 185.348 1.00 46.09 335 ALA A O 1
ATOM 2581 N N . LEU A 1 336 ? -106.116 -47.455 185.531 1.00 39.47 336 LEU A N 1
ATOM 2582 C CA . LEU A 1 336 ? -106.693 -46.733 186.691 1.00 39.47 336 LEU A CA 1
ATOM 2583 C C . LEU A 1 336 ? -106.203 -47.171 188.097 1.00 39.47 336 LEU A C 1
ATOM 2585 O O . LEU A 1 336 ? -105.573 -48.222 188.223 1.00 39.47 336 LEU A O 1
ATOM 2589 N N . PRO A 1 337 ? -106.678 -46.484 189.174 1.00 50.22 337 PRO A N 1
ATOM 2590 C CA . PRO A 1 337 ? -107.195 -47.200 190.356 1.00 50.22 337 PRO A CA 1
ATOM 2591 C C . PRO A 1 337 ? -108.588 -46.750 190.907 1.00 50.22 337 PRO A C 1
ATOM 2593 O O . PRO A 1 337 ? -108.820 -45.566 191.129 1.00 50.22 337 PRO A O 1
ATOM 2596 N N . ALA A 1 338 ? -109.416 -47.767 191.244 1.00 41.38 338 ALA A N 1
ATOM 2597 C CA . ALA A 1 338 ? -110.428 -47.918 192.336 1.00 41.38 338 ALA A CA 1
ATOM 2598 C C . ALA A 1 338 ? -111.784 -47.112 192.326 1.00 41.38 338 ALA A C 1
ATOM 2600 O O . ALA A 1 338 ? -111.961 -46.245 191.483 1.00 41.38 338 ALA A O 1
ATOM 2601 N N . PRO A 1 339 ? -112.763 -47.346 193.252 1.00 49.41 339 PRO A N 1
ATOM 2602 C CA . PRO A 1 339 ? -113.773 -48.437 193.301 1.00 49.41 339 PRO A CA 1
ATOM 2603 C C . PRO A 1 339 ? -115.267 -48.000 193.538 1.00 49.41 339 PRO A C 1
ATOM 2605 O O . PRO A 1 339 ? -115.547 -46.843 193.821 1.00 49.41 339 PRO A O 1
ATOM 2608 N N . HIS A 1 340 ? -116.183 -48.999 193.537 1.00 38.03 340 HIS A N 1
ATOM 2609 C CA . HIS A 1 340 ? -117.525 -49.125 194.187 1.00 38.03 340 HIS A CA 1
ATOM 2610 C C . HIS A 1 340 ? -118.872 -48.893 193.435 1.00 38.03 340 HIS A C 1
ATOM 2612 O O . HIS A 1 340 ? -119.289 -47.778 193.157 1.00 38.03 340 HIS A O 1
ATOM 2618 N N . SER A 1 341 ? -119.609 -50.017 193.318 1.00 36.84 341 SER A N 1
ATOM 2619 C CA . SER A 1 341 ? -121.021 -50.259 193.710 1.00 36.84 341 SER A CA 1
ATOM 2620 C C . SER A 1 341 ? -122.222 -49.798 192.850 1.00 36.84 341 SER A C 1
ATOM 2622 O O . SER A 1 341 ? -122.741 -48.702 192.997 1.00 36.84 341 SER A O 1
ATOM 2624 N N . SER A 1 342 ? -122.786 -50.802 192.156 1.00 37.78 342 SER A N 1
ATOM 2625 C CA . SER A 1 342 ? -124.192 -51.282 192.194 1.00 37.78 342 SER A CA 1
ATOM 2626 C C . SER A 1 342 ? -125.356 -50.545 191.497 1.00 37.78 342 SER A C 1
ATOM 2628 O O . SER A 1 342 ? -125.566 -49.357 191.697 1.00 37.78 342 SER A O 1
ATOM 2630 N N . LEU A 1 343 ? -126.203 -51.399 190.878 1.00 38.44 343 LEU A N 1
ATOM 2631 C CA . LEU A 1 343 ? -127.594 -51.253 190.382 1.00 38.44 343 LEU A CA 1
ATOM 2632 C C . LEU A 1 343 ? -127.727 -50.723 188.938 1.00 38.44 343 LEU A C 1
ATOM 2634 O O . LEU A 1 343 ? -127.548 -49.542 188.690 1.00 38.44 343 LEU A O 1
ATOM 2638 N N . LEU A 1 344 ? -127.799 -51.588 187.916 1.00 43.06 344 LEU A N 1
ATOM 2639 C CA . LEU A 1 344 ? -128.891 -52.468 187.424 1.00 43.06 344 LEU A CA 1
ATOM 2640 C C . LEU A 1 344 ? -129.910 -51.792 186.482 1.00 43.06 344 LEU A C 1
ATOM 2642 O O . LEU A 1 344 ? -130.434 -50.726 186.775 1.00 43.06 344 LEU A O 1
ATOM 2646 N N . ALA A 1 345 ? -130.246 -52.574 185.442 1.00 39.94 345 ALA A N 1
ATOM 2647 C CA . ALA A 1 345 ? -131.265 -52.413 184.393 1.00 39.94 345 ALA A CA 1
ATOM 2648 C C . ALA A 1 345 ? -130.944 -51.391 183.277 1.00 39.94 345 ALA A C 1
ATOM 2650 O O . ALA A 1 345 ? -130.701 -50.227 183.547 1.00 39.94 345 ALA A O 1
ATOM 2651 N N . GLY A 1 346 ? -130.954 -51.730 181.986 1.00 38.97 346 GLY A N 1
ATOM 2652 C CA . GLY A 1 346 ? -131.244 -52.991 181.303 1.00 38.97 346 GLY A CA 1
ATOM 2653 C C . GLY A 1 346 ? -131.510 -52.754 179.805 1.00 38.97 346 GLY A C 1
ATOM 2654 O O . GLY A 1 346 ? -131.958 -51.672 179.440 1.00 38.97 346 GLY A O 1
ATOM 2655 N N . SER A 1 347 ? -131.263 -53.804 179.003 1.00 43.56 347 SER A N 1
ATOM 2656 C CA . SER A 1 347 ? -131.780 -54.126 177.647 1.00 43.56 347 SER A CA 1
ATOM 2657 C C . SER A 1 347 ? -131.599 -53.095 176.513 1.00 43.56 347 SER A C 1
ATOM 2659 O O . SER A 1 347 ? -132.065 -51.969 176.620 1.00 43.56 347 SER A O 1
ATOM 2661 N N . SER A 1 348 ? -131.027 -53.426 175.350 1.00 39.94 348 SER A N 1
ATOM 2662 C CA . SER A 1 348 ? -130.904 -54.726 174.656 1.00 39.94 348 SER A CA 1
ATOM 2663 C C . SER A 1 348 ? -129.525 -54.938 174.041 1.00 39.94 348 SER A C 1
ATOM 2665 O O . SER A 1 348 ? -128.846 -53.920 173.784 1.00 39.94 348 SER A O 1
#

Radius of gyration: 116.12 Å; chains: 1; bounding box: 288×115×304 Å